Protein AF-A0A6F8TGP4-F1 (afdb_monomer_lite)

Foldseek 3Di:
DDDDLVVVVVVVVCCVPVDDDDDDDDDLDPSCLCVVVVDVSDWDKDWDWDADPVDNVDIDIDIDTDHPDPVSCVVSVHACLVVQAAQEEEEEADDVLVVVVVVVLVVVLVVCVVVPVVVNVVSVPQDESRNYYYDHCNHPNCQLDQLAPDQACCPDSVNHHPCVRHVHAAYEEFLCCVVVVVVVVRCPVSDDPRRYDYDQAGGSQLPDWLVVLLVVCVVCLVVDDPVLPPQFASVQSVVPPDRNQSRHRPDHPLQSSQVRGGDPPDPDPDSPPPPPVPPPD

Secondary structure (DSSP, 8-state):
----HHHHHHHHHHHHHH-----------GGGTTHHHH-TT--EEEEEEEEETTEEEEEEEEEEEESS-HHHHHHTT--GGGGT--SEEEEESSHHHHHHHHHHHHHHHHHHHHH-HHHHHHHTT--BTTTEEEEE--GGGGGGEE-SSSPPPTTSTT-EEHHHH-SEEEEEE-GGGGG-HHHHHHHHHHS-TTSEEE-SSSSGGGGS-HHHHHHHHHHHGGGS-HHHHTTB-GGGGGG---TTTT--SS--HHHHHHHHHB-TT----------------

pLDDT: mean 83.94, std 11.07, range [31.53, 95.75]

Sequence (281 aa):
MHMHAGMVRQLMNFYLNETNHYYFFTTHSNHLLDMADESDQVIIQKFVKQPKSENPKEFEFKIYRCDRDRDLLASLGVKPSSVYLANCTIWVEGITDRLYITKYMEKYLSELENSDLEQYKKYRRFMPNYHYTFVEYAGSNLTHWSFSDDYADHLEDKGLSAKAVASEMLLIADGDIQGKADRVRILKSELNKENYYILECKETENTLPKSSIVRVAKVRFPRMKPETKKSYDISLIDSITDENYFDHANYGIGKLIDSKIKKPSSTTKKLHLQMVMVWGL

Structure (mmCIF, N/CA/C/O backbone):
data_AF-A0A6F8TGP4-F1
#
_entry.id   AF-A0A6F8TGP4-F1
#
loop_
_atom_site.group_PDB
_atom_site.id
_atom_site.type_symbol
_atom_site.label_atom_id
_atom_site.label_alt_id
_atom_site.label_comp_id
_atom_site.label_asym_id
_atom_site.label_entity_id
_atom_site.label_seq_id
_atom_site.pdbx_PDB_ins_code
_atom_site.Cartn_x
_atom_site.Cartn_y
_atom_site.Cartn_z
_atom_site.occupancy
_atom_site.B_iso_or_equiv
_atom_site.auth_seq_id
_atom_site.auth_comp_id
_atom_site.auth_asym_id
_atom_site.auth_atom_id
_atom_site.pdbx_PDB_model_num
ATOM 1 N N . MET A 1 1 ? -24.631 10.625 29.845 1.00 51.56 1 MET A N 1
ATOM 2 C CA . MET A 1 1 ? -23.728 11.449 30.682 1.00 51.56 1 MET A CA 1
ATOM 3 C C . MET A 1 1 ? -22.816 12.244 29.761 1.00 51.56 1 MET A C 1
ATOM 5 O O . MET A 1 1 ? -22.164 11.632 28.929 1.00 51.56 1 MET A O 1
ATOM 9 N N . HIS A 1 2 ? -22.796 13.573 29.879 1.00 63.31 2 HIS A N 1
ATOM 10 C CA . HIS A 1 2 ? -21.968 14.471 29.059 1.00 63.31 2 HIS A CA 1
ATOM 11 C C . HIS A 1 2 ? -20.813 15.026 29.899 1.00 63.31 2 HIS A C 1
ATOM 13 O O . HIS A 1 2 ? -20.802 16.198 30.258 1.00 63.31 2 HIS A O 1
ATOM 19 N N . MET A 1 3 ? -19.878 14.159 30.284 1.00 77.06 3 MET A N 1
ATOM 20 C CA . MET A 1 3 ? -18.657 14.568 30.981 1.00 77.06 3 MET A CA 1
ATOM 21 C C . MET A 1 3 ? -17.498 14.604 29.992 1.00 77.06 3 MET A C 1
ATOM 23 O O . MET A 1 3 ? -17.405 13.753 29.109 1.00 77.06 3 MET A O 1
ATOM 27 N N . HIS A 1 4 ? -16.612 15.585 30.151 1.00 82.06 4 HIS A N 1
ATOM 28 C CA . HIS A 1 4 ? -15.371 15.642 29.388 1.00 82.06 4 HIS A CA 1
ATOM 29 C C . HIS A 1 4 ? -14.529 14.384 29.649 1.00 82.06 4 HIS A C 1
ATOM 31 O O . HIS A 1 4 ? -14.471 13.916 30.787 1.00 82.06 4 HIS A O 1
ATOM 37 N N . ALA A 1 5 ? -13.843 13.871 28.624 1.00 79.38 5 ALA A N 1
ATOM 38 C CA . ALA A 1 5 ? -13.061 12.632 28.683 1.00 79.38 5 ALA A CA 1
ATOM 39 C C . ALA A 1 5 ? -12.140 12.554 29.913 1.00 79.38 5 ALA A C 1
ATOM 41 O O . ALA A 1 5 ? -12.152 11.567 30.648 1.00 79.38 5 ALA A O 1
ATOM 42 N N . GLY A 1 6 ? -11.415 13.643 30.191 1.00 81.00 6 GLY A N 1
ATOM 43 C CA . GLY A 1 6 ? -10.519 13.728 31.347 1.00 81.00 6 GLY A CA 1
ATOM 44 C C . GLY A 1 6 ? -11.236 13.623 32.699 1.00 81.00 6 GLY A C 1
ATOM 45 O O . GLY A 1 6 ? -10.711 13.002 33.617 1.00 81.00 6 GLY A O 1
ATOM 46 N N . MET A 1 7 ? -12.457 14.156 32.818 1.00 85.56 7 MET A N 1
ATOM 47 C CA . MET A 1 7 ? -13.237 14.066 34.059 1.00 85.56 7 MET A CA 1
ATOM 48 C C . MET A 1 7 ? -13.775 12.656 34.286 1.00 85.56 7 MET A C 1
ATOM 50 O O . MET A 1 7 ? -13.739 12.169 35.411 1.00 85.56 7 MET A O 1
ATOM 54 N N . VAL A 1 8 ? -14.244 11.985 33.224 1.00 86.69 8 VAL A N 1
ATOM 55 C CA . VAL A 1 8 ? -14.682 10.583 33.323 1.00 86.69 8 VAL A CA 1
ATOM 56 C C . VAL A 1 8 ? -13.521 9.721 33.816 1.00 86.69 8 VAL A C 1
ATOM 58 O O . VAL A 1 8 ? -13.695 8.921 34.727 1.00 86.69 8 VAL A O 1
ATOM 61 N N . ARG A 1 9 ? -12.322 9.934 33.268 1.00 84.38 9 ARG A N 1
ATOM 62 C CA . ARG A 1 9 ? -11.119 9.202 33.665 1.00 84.38 9 ARG A CA 1
ATOM 63 C C . ARG A 1 9 ? -10.723 9.463 35.119 1.00 84.38 9 ARG A C 1
ATOM 65 O O 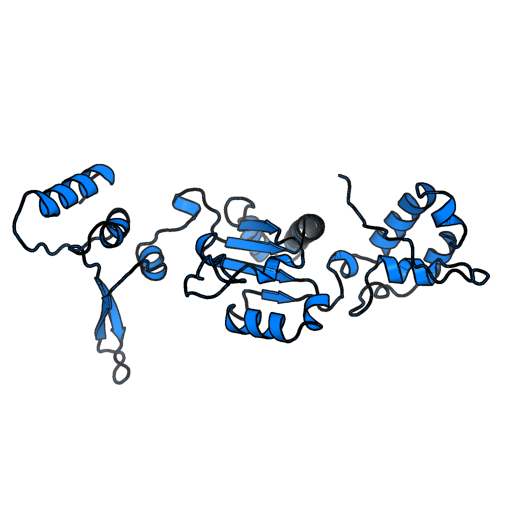. ARG A 1 9 ? -10.459 8.520 35.856 1.00 84.38 9 ARG A O 1
ATOM 72 N N . GLN A 1 10 ? -10.752 10.720 35.563 1.00 87.56 10 GLN A N 1
ATOM 73 C CA . GLN A 1 10 ? -10.477 11.060 36.961 1.00 87.56 10 GLN A CA 1
ATOM 74 C C . GLN A 1 10 ? -11.490 10.422 37.922 1.00 87.56 10 GLN A C 1
ATOM 76 O O . GLN A 1 10 ? -11.101 9.912 38.969 1.00 87.56 10 GLN A O 1
ATOM 81 N N . LEU A 1 11 ? -12.773 10.406 37.551 1.00 89.38 11 LEU A N 1
ATOM 82 C CA . LEU A 1 11 ? -13.825 9.762 38.335 1.00 89.38 11 LEU A CA 1
ATOM 83 C C . LEU A 1 11 ? -13.609 8.247 38.445 1.00 89.38 11 LEU A C 1
ATOM 85 O O . LEU A 1 11 ? -13.750 7.684 39.526 1.00 89.38 11 LEU A O 1
ATOM 89 N N . MET A 1 12 ? -13.240 7.587 37.347 1.00 88.00 12 MET A N 1
ATOM 90 C CA . MET A 1 12 ? -12.963 6.149 37.368 1.00 88.00 12 MET A CA 1
ATOM 91 C C . MET A 1 12 ? -11.720 5.822 38.203 1.00 88.00 12 MET A C 1
ATOM 93 O O . MET A 1 12 ? -11.749 4.874 38.981 1.00 88.00 12 MET A O 1
ATOM 97 N N . ASN A 1 13 ? -10.671 6.646 38.130 1.00 87.62 13 ASN A N 1
ATOM 98 C CA . ASN A 1 13 ? -9.499 6.506 38.999 1.00 87.62 13 ASN A CA 1
ATOM 99 C C . ASN A 1 13 ? -9.847 6.696 40.479 1.00 87.62 13 ASN A C 1
ATOM 101 O O . ASN A 1 13 ? -9.317 5.981 41.324 1.00 87.62 13 ASN A O 1
ATOM 105 N N . PHE A 1 14 ? -10.754 7.623 40.799 1.00 90.62 14 PHE A N 1
ATOM 106 C CA . PHE A 1 14 ? -11.265 7.776 42.159 1.00 90.62 14 PHE A CA 1
ATOM 107 C C . PHE A 1 14 ? -11.981 6.503 42.630 1.00 90.62 14 PHE A C 1
ATOM 109 O O . PHE A 1 14 ? -11.689 6.012 43.717 1.00 90.62 14 PHE A O 1
ATOM 116 N N . TYR A 1 15 ? -12.861 5.920 41.808 1.00 90.25 15 TYR A N 1
ATOM 117 C CA . TYR A 1 15 ? -13.528 4.663 42.161 1.00 90.25 15 TYR A CA 1
ATOM 118 C C . TYR A 1 15 ? -12.545 3.506 42.368 1.00 90.25 15 TYR A C 1
ATOM 120 O O . TYR A 1 15 ? -12.725 2.729 43.300 1.00 90.25 15 TYR A O 1
ATOM 128 N N . LEU A 1 16 ? -11.498 3.412 41.547 1.00 87.94 16 LEU A N 1
ATOM 129 C CA . LEU A 1 16 ? -10.496 2.350 41.657 1.00 87.94 16 LEU A CA 1
ATOM 130 C C . LEU A 1 16 ? -9.590 2.487 42.886 1.00 87.94 16 LEU A C 1
ATOM 132 O O . LEU A 1 16 ? -9.245 1.479 43.494 1.00 87.94 16 LEU A O 1
ATOM 136 N N . ASN A 1 17 ? -9.187 3.711 43.235 1.00 88.75 17 ASN A N 1
ATOM 137 C CA . ASN A 1 17 ? -8.120 3.927 44.217 1.00 88.75 17 ASN A CA 1
ATOM 138 C C . ASN A 1 17 ? -8.627 4.331 45.606 1.00 88.75 17 ASN A C 1
ATOM 140 O O . ASN A 1 17 ? -7.974 4.035 46.601 1.00 88.75 17 ASN A O 1
ATOM 144 N N . GLU A 1 18 ? -9.780 4.998 45.687 1.00 91.81 18 GLU A N 1
ATOM 145 C CA . GLU A 1 18 ? -10.255 5.627 46.929 1.00 91.81 18 GLU A CA 1
ATOM 146 C C . GLU A 1 18 ? -11.435 4.884 47.568 1.00 91.81 18 GLU A C 1
ATOM 148 O O . GLU A 1 18 ? -11.902 5.253 48.648 1.00 91.81 18 GLU A O 1
ATOM 153 N N . THR A 1 19 ? -11.955 3.839 46.917 1.00 90.94 19 THR A N 1
ATOM 154 C CA . THR A 1 19 ? -13.122 3.094 47.402 1.00 90.94 19 THR A CA 1
ATOM 155 C C . THR A 1 19 ? -12.917 1.588 47.289 1.00 90.94 19 THR A C 1
ATOM 157 O O . THR A 1 19 ? -12.238 1.114 46.387 1.00 90.94 19 THR A O 1
ATOM 160 N N . ASN A 1 20 ? -13.523 0.820 48.197 1.00 90.75 20 ASN A N 1
ATOM 161 C CA . ASN A 1 20 ? -13.428 -0.643 48.215 1.00 90.75 20 ASN A CA 1
ATOM 162 C C . ASN A 1 20 ? -14.770 -1.282 47.818 1.00 90.75 20 ASN A C 1
ATOM 164 O O . ASN A 1 20 ? -15.414 -1.976 48.611 1.00 90.75 20 ASN A O 1
ATOM 168 N N . HIS A 1 21 ? -15.245 -0.966 46.612 1.00 91.88 21 HIS A N 1
ATOM 169 C CA . HIS A 1 21 ? -16.524 -1.436 46.076 1.00 91.88 21 HIS A CA 1
ATOM 170 C C . HIS A 1 21 ? -16.380 -1.926 44.633 1.00 91.88 21 HIS A C 1
ATOM 172 O O . HIS A 1 21 ? -15.527 -1.458 43.886 1.00 91.88 21 HIS A O 1
ATOM 178 N N . TYR A 1 22 ? -17.265 -2.838 44.224 1.00 88.75 22 TYR A N 1
ATOM 179 C CA . TYR A 1 22 ? -17.392 -3.243 42.826 1.00 88.75 22 TYR A CA 1
ATOM 180 C C . TYR A 1 22 ? -18.388 -2.340 42.106 1.00 88.75 22 TYR A C 1
ATOM 182 O O . TYR A 1 22 ? -19.542 -2.215 42.524 1.00 88.75 22 TYR A O 1
ATOM 190 N N . TYR A 1 23 ? -17.949 -1.751 40.997 1.00 89.69 23 TYR A N 1
ATOM 191 C CA . TYR A 1 23 ? -18.774 -0.884 40.168 1.00 89.69 23 TYR A CA 1
ATOM 192 C C . TYR A 1 23 ? -19.064 -1.531 38.816 1.00 89.69 23 TYR A C 1
ATOM 194 O O . TYR A 1 23 ? -18.177 -2.090 38.177 1.00 89.69 23 TYR A O 1
ATOM 202 N N . PHE A 1 24 ? -20.309 -1.402 38.361 1.00 89.62 24 PHE A N 1
ATOM 203 C CA . PHE A 1 24 ? -20.742 -1.835 37.036 1.00 89.62 24 PHE A CA 1
ATOM 204 C C . PHE A 1 24 ? -21.268 -0.626 36.267 1.00 89.62 24 PHE A C 1
ATOM 206 O O . PHE A 1 24 ? -22.212 0.034 36.703 1.00 89.62 24 PHE A O 1
ATOM 213 N N . PHE A 1 25 ? -20.664 -0.345 35.113 1.00 86.25 25 PHE A N 1
ATOM 214 C CA . PHE A 1 25 ? -21.037 0.778 34.257 1.00 86.25 25 PHE A CA 1
ATOM 215 C C . PHE A 1 25 ? -21.383 0.293 32.852 1.00 86.25 25 PHE A C 1
ATOM 217 O O . PHE A 1 25 ? -20.717 -0.575 32.297 1.00 86.25 25 PHE A O 1
ATOM 224 N N . THR A 1 26 ? -22.385 0.918 32.239 1.00 86.75 26 THR A N 1
ATOM 225 C CA . THR A 1 26 ? -22.632 0.823 30.795 1.00 86.75 26 THR A CA 1
ATOM 226 C C . THR A 1 26 ? -22.180 2.122 30.139 1.00 86.75 26 THR A C 1
ATOM 228 O O . THR A 1 26 ? -22.599 3.201 30.567 1.00 86.75 26 THR A O 1
ATOM 231 N N . THR A 1 27 ? -21.345 2.046 29.105 1.00 81.19 27 THR A N 1
ATOM 232 C CA . THR A 1 27 ? -20.771 3.231 28.455 1.00 81.19 27 THR A CA 1
ATOM 233 C C . THR A 1 27 ? -20.712 3.077 26.937 1.00 81.19 27 THR A C 1
ATOM 235 O O . THR A 1 27 ? -20.483 1.986 26.427 1.00 81.19 27 THR A O 1
ATOM 238 N N . HIS A 1 28 ? -20.893 4.193 26.227 1.00 78.81 28 HIS A N 1
ATOM 239 C CA . HIS A 1 28 ? -20.567 4.334 24.802 1.00 78.81 28 HIS A CA 1
ATOM 240 C C . HIS A 1 28 ? -19.269 5.134 24.583 1.00 78.81 28 HIS A C 1
ATOM 242 O O . HIS A 1 28 ? -18.924 5.469 23.456 1.00 78.81 28 HIS A O 1
ATOM 248 N N . SER A 1 29 ? -18.571 5.497 25.662 1.00 79.38 29 SER A N 1
ATOM 249 C CA . SER A 1 29 ? -17.327 6.262 25.601 1.00 79.38 29 SER A CA 1
ATOM 250 C C . SER A 1 29 ? -16.139 5.327 25.408 1.00 79.38 29 SER A C 1
ATOM 252 O O . SER A 1 29 ? -15.913 4.439 26.229 1.00 79.38 29 SER A O 1
ATOM 254 N N . ASN A 1 30 ? -15.347 5.575 24.368 1.00 80.12 30 ASN A N 1
ATOM 255 C CA . ASN A 1 30 ? -14.086 4.877 24.123 1.00 80.12 30 ASN A CA 1
ATOM 256 C C . ASN A 1 30 ? -12.953 5.316 25.065 1.00 80.12 30 ASN A C 1
ATOM 258 O O . ASN A 1 30 ? -11.959 4.614 25.183 1.00 80.12 30 ASN A O 1
ATOM 262 N N . HIS A 1 31 ? -13.105 6.438 25.775 1.00 79.44 31 HIS A N 1
ATOM 263 C CA . HIS A 1 31 ? -12.085 6.976 26.686 1.00 79.44 31 HIS A CA 1
ATOM 264 C C . HIS A 1 31 ? -11.784 6.089 27.902 1.00 79.44 31 HIS A C 1
ATOM 266 O O . HIS A 1 31 ? -10.853 6.375 28.650 1.00 79.44 31 HIS A O 1
ATOM 272 N N . LEU A 1 32 ? -12.603 5.061 28.130 1.00 79.56 32 LEU A N 1
ATOM 273 C CA . LEU A 1 32 ? -12.435 4.108 29.223 1.00 79.56 32 LEU A CA 1
ATOM 274 C C . LEU A 1 32 ? -11.778 2.801 28.778 1.00 79.56 32 LEU A C 1
ATOM 276 O O . LEU A 1 32 ? -11.496 1.972 29.634 1.00 79.56 32 LEU A O 1
ATOM 280 N N . LEU A 1 33 ? -11.532 2.611 27.476 1.00 80.38 33 LEU A N 1
ATOM 281 C CA . LEU A 1 33 ? -10.939 1.372 26.967 1.00 80.38 33 LEU A CA 1
ATOM 282 C C . LEU A 1 33 ? -9.519 1.169 27.489 1.00 80.38 33 LEU A C 1
ATOM 284 O O . LEU A 1 33 ? -9.209 0.101 28.007 1.00 80.38 33 LEU A O 1
ATOM 288 N N . ASP A 1 34 ? -8.717 2.232 27.472 1.00 74.19 34 ASP A N 1
ATOM 289 C CA . ASP A 1 34 ? -7.326 2.201 27.934 1.00 74.19 34 ASP A CA 1
ATOM 290 C C . ASP A 1 34 ? -7.213 1.871 29.435 1.00 74.19 34 ASP A C 1
ATOM 292 O O . ASP A 1 34 ? -6.174 1.420 29.906 1.00 74.19 34 ASP A O 1
ATOM 296 N N . MET A 1 35 ? -8.294 2.032 30.210 1.00 78.06 35 MET A N 1
ATOM 297 C CA . MET A 1 35 ? -8.278 1.708 31.639 1.00 78.06 35 MET A CA 1
ATOM 298 C C . MET A 1 35 ? -8.163 0.206 31.915 1.00 78.06 35 MET 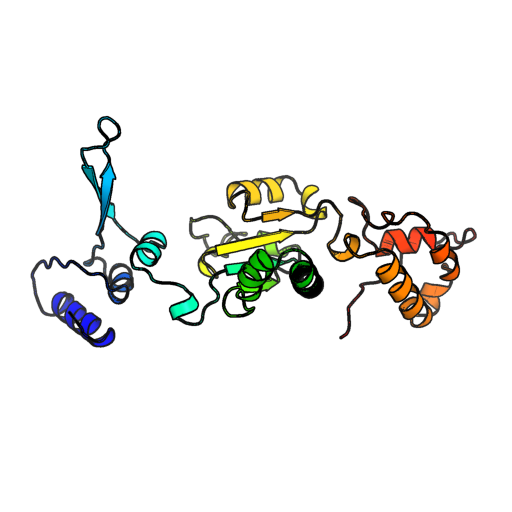A C 1
ATOM 300 O O . MET A 1 35 ? -7.659 -0.163 32.973 1.00 78.06 35 MET A O 1
ATOM 304 N N . ALA A 1 36 ? -8.605 -0.649 30.986 1.00 78.50 36 ALA A N 1
ATOM 305 C CA . ALA A 1 36 ? -8.409 -2.096 31.094 1.00 78.50 36 ALA A CA 1
ATOM 306 C C . ALA A 1 36 ? -6.943 -2.507 30.896 1.00 78.50 36 ALA A C 1
ATOM 308 O O . ALA A 1 36 ? -6.534 -3.542 31.410 1.00 78.50 36 ALA A O 1
ATOM 309 N N . ASP A 1 37 ? -6.156 -1.699 30.179 1.00 72.62 37 ASP A N 1
ATOM 310 C CA . ASP A 1 37 ? -4.712 -1.904 30.029 1.00 72.62 37 ASP A CA 1
ATOM 311 C C . ASP A 1 37 ? -3.916 -1.334 31.210 1.00 72.62 37 ASP A C 1
ATOM 313 O O . ASP A 1 37 ? -2.836 -1.820 31.535 1.00 72.62 37 ASP A O 1
ATOM 317 N N . GLU A 1 38 ? -4.433 -0.285 31.851 1.00 80.62 38 GLU A N 1
ATOM 318 C CA . GLU A 1 38 ? -3.757 0.406 32.954 1.00 80.62 38 GLU A CA 1
ATOM 319 C C . GLU A 1 38 ? -3.960 -0.266 34.318 1.00 80.62 38 GLU A C 1
ATOM 321 O O . GLU A 1 38 ? -3.193 -0.005 35.247 1.00 80.62 38 GLU A O 1
ATOM 326 N N . SER A 1 39 ? -4.993 -1.100 34.474 1.00 80.19 39 SER A N 1
ATOM 327 C CA . SER A 1 39 ? -5.315 -1.738 35.750 1.00 80.19 39 SER A CA 1
ATOM 328 C C . SER A 1 39 ? -5.974 -3.105 35.586 1.00 80.19 39 SER A C 1
ATOM 330 O O . SER A 1 39 ? -7.059 -3.219 35.020 1.00 80.19 39 SER A O 1
ATOM 332 N N . ASP A 1 40 ? -5.400 -4.121 36.236 1.00 80.94 40 ASP A N 1
ATOM 333 C CA . ASP A 1 40 ? -5.960 -5.481 36.302 1.00 80.94 40 ASP A CA 1
ATOM 334 C C . ASP A 1 40 ? -7.326 -5.556 37.016 1.00 80.94 40 ASP A C 1
ATOM 336 O O . ASP A 1 40 ? -8.021 -6.573 36.951 1.00 80.94 40 ASP A O 1
ATOM 340 N N . GLN A 1 41 ? -7.724 -4.486 37.714 1.00 84.69 41 GLN A N 1
ATOM 341 C CA . GLN A 1 41 ? -9.010 -4.385 38.411 1.00 84.69 41 GLN A CA 1
ATOM 342 C C . GLN A 1 41 ? -10.161 -3.963 37.485 1.00 84.69 41 GLN A C 1
ATOM 344 O O . GLN A 1 41 ? -11.325 -4.004 37.890 1.00 84.69 41 GLN A O 1
ATOM 349 N N . VAL A 1 42 ? -9.861 -3.562 36.246 1.00 86.31 42 VAL A N 1
ATOM 350 C CA . VAL A 1 42 ? -10.852 -3.119 35.262 1.00 86.31 42 VAL A CA 1
ATOM 351 C C . VAL A 1 42 ? -11.093 -4.225 34.241 1.00 86.31 42 VAL A C 1
ATOM 353 O O . VAL A 1 42 ? -10.171 -4.766 33.638 1.00 86.31 42 VAL A O 1
ATOM 356 N N . ILE A 1 43 ? -12.365 -4.553 34.013 1.00 86.62 43 ILE A N 1
ATOM 357 C CA . ILE A 1 43 ? -12.774 -5.527 32.998 1.00 86.62 43 ILE A CA 1
ATOM 358 C C . ILE A 1 43 ? -13.788 -4.868 32.073 1.00 86.62 43 ILE A C 1
ATOM 360 O O . ILE A 1 43 ? -14.797 -4.328 32.527 1.00 86.62 43 ILE A O 1
ATOM 364 N N . ILE A 1 44 ? -13.545 -4.966 30.767 1.00 85.94 44 ILE A N 1
ATOM 365 C CA . ILE A 1 44 ? -14.455 -4.464 29.740 1.00 85.94 44 ILE A CA 1
ATOM 366 C C . ILE A 1 44 ? -15.134 -5.647 29.059 1.00 85.94 44 ILE A C 1
ATOM 368 O O . ILE A 1 44 ? -14.495 -6.614 28.641 1.00 85.94 44 ILE A O 1
ATOM 372 N N . GLN A 1 45 ? -16.461 -5.577 28.982 1.00 86.69 45 GLN A N 1
ATOM 373 C CA . GLN A 1 45 ? -17.295 -6.611 28.384 1.00 86.69 45 GLN A CA 1
ATOM 374 C C . GLN A 1 45 ? -18.196 -6.013 27.310 1.00 86.69 45 GLN A C 1
ATOM 376 O O . GLN A 1 45 ? -18.901 -5.029 27.541 1.00 86.69 45 GLN A O 1
ATOM 381 N N . LYS A 1 46 ? -18.203 -6.649 26.140 1.00 85.69 46 LYS A N 1
ATOM 382 C CA . LYS A 1 46 ? -19.080 -6.317 25.020 1.00 85.69 46 LYS A CA 1
ATOM 383 C C . LYS A 1 46 ? -20.253 -7.279 24.986 1.00 85.69 46 LYS A C 1
ATOM 385 O O . LYS A 1 46 ? -20.079 -8.497 24.965 1.00 85.69 46 LYS A O 1
ATOM 390 N N . PHE A 1 47 ? -21.450 -6.709 24.934 1.00 87.00 47 PHE A N 1
ATOM 391 C CA . PHE A 1 47 ? -22.706 -7.440 24.825 1.00 87.00 47 PHE A CA 1
ATOM 392 C C . PHE A 1 47 ? -23.210 -7.342 23.388 1.00 87.00 47 PHE A C 1
ATOM 394 O O . PHE A 1 47 ? -23.572 -6.261 22.925 1.00 87.00 47 PHE A O 1
ATOM 401 N N . VAL A 1 48 ? -23.244 -8.469 22.678 1.00 84.50 48 VAL A N 1
ATOM 402 C CA . VAL A 1 48 ? -23.721 -8.530 21.291 1.00 84.50 48 VAL A CA 1
ATOM 403 C C . VAL A 1 48 ? -25.035 -9.290 21.244 1.00 84.50 48 VAL A C 1
ATOM 405 O O . VAL A 1 48 ? -25.110 -10.453 21.641 1.00 84.50 48 VAL A O 1
ATOM 408 N N . LYS A 1 49 ? -26.074 -8.627 20.732 1.00 87.38 49 LYS A N 1
ATOM 409 C CA . LYS A 1 49 ? -27.359 -9.253 20.421 1.00 87.38 49 LYS A CA 1
ATOM 410 C C . LYS A 1 49 ? -27.273 -9.892 19.039 1.00 87.38 49 LYS A C 1
ATOM 412 O O . LYS A 1 49 ? -27.054 -9.192 18.055 1.00 87.38 49 LYS A O 1
ATOM 417 N N . GLN A 1 50 ? -27.495 -11.194 18.961 1.00 84.69 50 GLN A N 1
ATOM 418 C CA . GLN A 1 50 ? -27.486 -11.950 17.707 1.00 84.69 50 GLN A CA 1
ATOM 419 C C . GLN A 1 50 ? -28.727 -12.858 17.638 1.00 84.69 50 GLN A C 1
ATOM 421 O O . GLN A 1 50 ? -29.240 -13.275 18.681 1.00 84.69 50 GLN A O 1
ATOM 426 N N . PRO A 1 51 ? -29.262 -13.133 16.440 1.00 84.25 51 PRO A N 1
ATOM 427 C CA . PRO A 1 51 ? -30.376 -14.061 16.279 1.00 84.25 51 PRO A CA 1
ATOM 428 C C . PRO A 1 51 ? -29.933 -15.496 16.593 1.00 84.25 51 PRO A C 1
ATOM 430 O O . PRO A 1 51 ? -28.802 -15.878 16.291 1.00 84.25 51 PRO A O 1
ATOM 433 N N . LYS A 1 52 ? -30.824 -16.300 17.180 1.00 83.81 52 LYS A N 1
ATOM 434 C CA . LYS A 1 52 ? -30.566 -17.731 17.379 1.00 83.81 52 LYS A CA 1
ATOM 435 C C . LYS A 1 52 ? -30.557 -18.452 16.034 1.00 83.81 52 LYS A C 1
ATOM 437 O O . LYS A 1 52 ? -31.447 -18.235 15.211 1.00 83.81 52 LYS A O 1
ATOM 442 N N . SER A 1 53 ? -29.607 -19.369 15.854 1.00 76.94 53 SER A N 1
ATOM 443 C CA . SER A 1 53 ? -29.462 -20.169 14.628 1.00 76.94 53 SER A CA 1
ATOM 444 C C . SER A 1 53 ? -30.727 -20.957 14.264 1.00 76.94 53 SER A C 1
ATOM 446 O O . SER A 1 53 ? -30.999 -21.167 13.087 1.00 76.94 53 SER A O 1
ATOM 448 N N . GLU A 1 54 ? -31.512 -21.371 15.263 1.00 79.00 54 GLU A N 1
ATOM 449 C CA . GLU A 1 54 ? -32.716 -22.194 15.080 1.00 79.00 54 GLU A CA 1
ATOM 450 C C . GLU A 1 54 ? -33.990 -21.376 14.820 1.00 79.00 54 GLU A C 1
ATOM 452 O O . GLU A 1 54 ? -34.927 -21.870 14.195 1.00 79.00 54 GLU A O 1
ATOM 457 N N . ASN A 1 55 ? -34.048 -20.122 15.282 1.00 80.12 55 ASN A N 1
ATOM 458 C CA . ASN A 1 55 ? -35.228 -19.275 15.133 1.00 80.12 55 ASN A CA 1
ATOM 459 C C . ASN A 1 55 ? -34.830 -17.792 15.016 1.00 80.12 55 ASN A C 1
ATOM 461 O O . ASN A 1 55 ? -34.552 -17.154 16.033 1.00 80.12 55 ASN A O 1
ATOM 465 N N . PRO A 1 56 ? -34.877 -17.194 13.809 1.00 74.25 56 PRO A N 1
ATOM 466 C CA . PRO A 1 56 ? -34.480 -15.801 13.575 1.00 74.25 56 PRO A CA 1
ATOM 467 C C . PRO A 1 56 ? -35.303 -14.753 14.342 1.00 74.25 56 PRO A C 1
ATOM 469 O O . PRO A 1 56 ? -34.926 -13.582 14.375 1.00 74.25 56 PRO A O 1
ATOM 472 N N . LYS A 1 57 ? -36.448 -15.141 14.925 1.00 79.81 57 LYS A N 1
ATOM 473 C CA . LYS A 1 57 ? -37.288 -14.268 15.764 1.00 79.81 57 LYS A CA 1
ATOM 474 C C . LYS A 1 57 ? -36.851 -14.233 17.230 1.00 79.81 57 LYS A C 1
ATOM 476 O O . LYS A 1 57 ? -37.299 -13.359 17.970 1.00 79.81 57 LYS A O 1
ATOM 481 N N . GLU A 1 58 ? -35.991 -15.155 17.647 1.00 84.06 58 GLU A N 1
ATOM 482 C CA . GLU A 1 58 ? -35.411 -15.192 18.984 1.00 84.06 58 GLU A CA 1
ATOM 483 C C . GLU A 1 58 ? -33.972 -14.688 18.956 1.00 84.06 58 GLU A C 1
ATOM 485 O O . GLU A 1 58 ? -33.217 -14.942 18.019 1.00 84.06 58 GLU A O 1
ATOM 490 N N . PHE A 1 59 ? -33.580 -13.980 20.011 1.00 84.50 59 PHE A N 1
ATOM 491 C CA . PHE A 1 59 ? -32.247 -13.407 20.135 1.00 84.50 59 PHE A CA 1
ATOM 492 C C . PHE A 1 59 ? -31.531 -13.991 21.345 1.00 84.50 59 PHE A C 1
ATOM 494 O O . PHE A 1 59 ? -32.147 -14.227 22.385 1.00 84.50 59 PHE A O 1
ATOM 501 N N . GLU A 1 60 ? -30.223 -14.166 21.218 1.00 88.06 60 GLU A N 1
ATOM 502 C CA . GLU A 1 60 ? -29.323 -14.456 22.327 1.00 88.06 60 GLU A CA 1
ATOM 503 C C . GLU A 1 60 ? -28.298 -13.328 22.483 1.00 88.06 60 GLU A C 1
ATOM 505 O O . GLU A 1 60 ? -27.951 -12.630 21.523 1.00 88.06 60 GLU A O 1
ATOM 510 N N . PHE A 1 61 ? -27.827 -13.137 23.712 1.00 87.56 61 PHE A N 1
ATOM 511 C CA . PHE A 1 61 ? -26.760 -12.194 24.021 1.00 87.56 61 PHE A CA 1
ATOM 512 C C . PHE A 1 61 ? -25.473 -12.976 24.245 1.00 87.56 61 PHE A C 1
ATOM 514 O O . PHE A 1 61 ? -25.403 -13.795 25.159 1.00 87.56 61 PHE A O 1
ATOM 521 N N . LYS A 1 62 ? -24.458 -12.713 23.421 1.00 84.19 62 LYS A N 1
ATOM 522 C CA . LYS A 1 62 ? -23.095 -13.179 23.690 1.00 84.19 62 LYS A CA 1
ATOM 523 C C . LYS A 1 62 ? -22.318 -12.086 24.401 1.00 84.19 62 LYS A C 1
ATOM 525 O O . LYS A 1 62 ? -22.402 -10.912 24.034 1.00 84.19 62 LYS A O 1
ATOM 530 N N . ILE A 1 63 ? -21.584 -12.504 25.424 1.00 84.62 63 ILE A N 1
ATOM 531 C CA . ILE A 1 63 ? -20.703 -11.650 26.208 1.00 84.62 63 ILE A CA 1
ATOM 532 C C . ILE A 1 63 ? -19.282 -11.988 25.791 1.00 84.62 63 ILE A C 1
ATOM 534 O O . ILE A 1 63 ? -18.855 -13.136 25.908 1.00 84.62 63 ILE A O 1
ATOM 538 N N . TYR A 1 64 ? -18.567 -10.983 25.311 1.00 81.19 64 TYR A N 1
ATOM 539 C CA . TYR A 1 64 ? -17.160 -11.089 24.967 1.00 81.19 64 TYR A CA 1
ATOM 540 C C . TYR A 1 64 ? -16.370 -10.256 25.961 1.00 81.19 64 TYR A C 1
ATOM 542 O O . TYR A 1 64 ? -16.734 -9.111 26.243 1.00 81.19 64 TYR A O 1
ATOM 550 N N . ARG A 1 65 ? -15.299 -10.829 26.511 1.00 77.44 65 ARG A N 1
ATOM 551 C CA . ARG A 1 65 ? -14.285 -10.021 27.182 1.00 77.44 65 ARG A CA 1
ATOM 552 C C . ARG A 1 65 ? -13.546 -9.267 26.087 1.00 77.44 65 ARG A C 1
ATOM 554 O O . ARG A 1 65 ? -13.049 -9.901 25.164 1.00 77.44 65 ARG A O 1
ATOM 561 N N . CYS A 1 66 ? -13.525 -7.948 26.184 1.00 70.25 66 CYS A N 1
ATOM 562 C CA . CYS A 1 66 ? -12.755 -7.126 25.270 1.00 70.25 66 CYS A CA 1
ATOM 563 C C . CYS A 1 66 ? -11.432 -6.797 25.943 1.00 70.25 66 CYS A C 1
ATOM 565 O O . CYS A 1 66 ? -11.406 -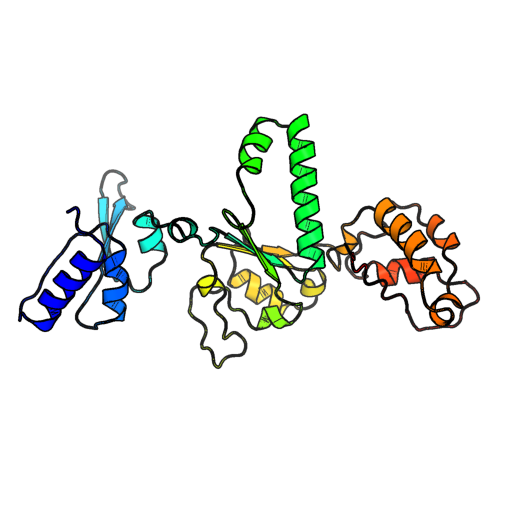6.173 27.005 1.00 70.25 66 CYS A O 1
ATOM 567 N N . ASP A 1 67 ? -10.353 -7.261 25.334 1.00 62.84 67 ASP A N 1
ATOM 568 C CA . ASP A 1 67 ? -9.039 -6.643 25.439 1.00 62.84 67 ASP A CA 1
ATOM 569 C C . ASP A 1 67 ? -8.971 -5.498 24.411 1.00 62.84 67 ASP A C 1
ATOM 571 O O . ASP A 1 67 ? -9.994 -4.857 24.164 1.00 62.84 67 ASP A O 1
ATOM 575 N N . ARG A 1 68 ? -7.796 -5.179 23.859 1.00 59.81 68 ARG A N 1
ATOM 576 C CA . ARG A 1 68 ? -7.553 -4.109 22.868 1.00 59.81 68 ARG A CA 1
ATOM 577 C C . ARG A 1 68 ? -8.293 -4.365 21.546 1.00 59.81 68 ARG A C 1
ATOM 579 O O . ARG A 1 68 ? -7.696 -4.590 20.496 1.00 59.81 68 ARG A O 1
ATOM 586 N N . ASP A 1 69 ? -9.614 -4.319 21.612 1.00 67.12 69 ASP A N 1
ATOM 587 C CA . ASP A 1 69 ? -10.544 -4.791 20.605 1.00 67.12 69 ASP A CA 1
ATOM 588 C C . ASP A 1 69 ? -10.878 -3.644 19.639 1.00 67.12 69 ASP A C 1
ATOM 590 O O . ASP A 1 69 ? -11.575 -2.672 19.958 1.00 67.12 69 ASP A O 1
ATOM 594 N N . ARG A 1 70 ? -10.363 -3.759 18.415 1.00 70.75 70 ARG A N 1
ATOM 595 C CA . ARG A 1 70 ? -10.658 -2.820 17.324 1.00 70.75 70 ARG A CA 1
ATOM 596 C C . ARG A 1 70 ? -12.121 -2.861 16.921 1.00 70.75 70 ARG A C 1
ATOM 598 O O . ARG A 1 70 ? -12.692 -1.815 16.611 1.00 70.75 70 ARG A O 1
ATOM 605 N N . ASP A 1 71 ? -12.742 -4.034 16.966 1.00 74.31 71 ASP A N 1
ATOM 606 C CA . ASP A 1 71 ? -14.157 -4.191 16.649 1.00 74.31 71 ASP A CA 1
ATOM 607 C C . ASP A 1 71 ? -15.022 -3.519 17.712 1.00 74.31 71 ASP A C 1
ATOM 609 O O . ASP A 1 71 ? -16.118 -3.036 17.413 1.00 74.31 71 ASP A O 1
ATOM 613 N N . LEU A 1 72 ? -14.552 -3.461 18.962 1.00 79.19 72 LEU A N 1
ATOM 614 C CA . LEU A 1 72 ? -15.189 -2.659 20.000 1.00 79.19 72 LEU A CA 1
ATOM 615 C C . LEU A 1 72 ? -15.132 -1.169 19.645 1.00 79.19 72 LEU A C 1
ATOM 617 O O . LEU A 1 72 ? -16.187 -0.533 19.607 1.00 79.19 72 LEU A O 1
ATOM 621 N N . LEU A 1 73 ? -13.957 -0.627 19.308 1.00 77.81 73 LEU A N 1
ATOM 622 C CA . LEU A 1 73 ? -13.812 0.769 18.865 1.00 77.81 73 LEU A CA 1
ATOM 623 C C . LEU A 1 73 ? -14.708 1.094 17.658 1.00 77.81 73 LEU A C 1
ATOM 625 O O . LEU A 1 73 ? -15.422 2.101 17.673 1.00 77.81 73 LEU A O 1
ATOM 629 N N . ALA A 1 74 ? -14.737 0.214 16.656 1.00 77.94 74 ALA A N 1
ATOM 630 C CA . ALA A 1 74 ? -15.596 0.356 15.485 1.00 77.94 74 ALA A CA 1
ATOM 631 C C . ALA A 1 74 ? -17.089 0.325 15.860 1.00 77.94 74 ALA A C 1
ATOM 633 O O . ALA A 1 74 ? -17.863 1.154 15.377 1.00 77.94 74 ALA A O 1
ATOM 634 N N . SER A 1 75 ? -17.499 -0.568 16.772 1.00 77.94 75 SER A N 1
ATOM 635 C CA . SER A 1 75 ? -18.884 -0.645 17.266 1.00 77.94 75 SER A CA 1
ATOM 636 C C . SER A 1 75 ? -19.310 0.578 18.087 1.00 77.94 75 SER A C 1
ATOM 638 O O . SER A 1 75 ? -20.486 0.941 18.088 1.00 77.94 75 SER A O 1
ATOM 640 N N . LEU A 1 76 ? -18.353 1.255 18.730 1.00 80.00 76 LEU A N 1
ATOM 641 C CA . LEU A 1 76 ? -18.549 2.541 19.403 1.00 80.00 76 LEU A CA 1
ATOM 642 C C . LEU A 1 76 ? -18.569 3.728 18.421 1.00 80.00 76 LEU A C 1
ATOM 644 O O . LEU A 1 76 ? -18.790 4.865 18.835 1.00 80.00 76 LEU A O 1
ATOM 648 N N . GLY A 1 77 ? -18.356 3.484 17.123 1.00 74.31 77 GLY A N 1
ATOM 649 C CA . GLY A 1 77 ? -18.341 4.512 16.081 1.00 74.31 77 GLY A CA 1
ATOM 650 C C . GLY A 1 77 ? -17.045 5.321 16.020 1.00 74.31 77 GLY A C 1
ATOM 651 O O . GLY A 1 77 ? -17.003 6.355 15.348 1.00 74.31 77 GLY A O 1
ATOM 652 N N . VAL A 1 78 ? -15.988 4.871 16.700 1.00 79.00 78 VAL A N 1
ATOM 653 C CA . VAL A 1 78 ? -14.676 5.520 16.677 1.00 79.00 78 VAL A CA 1
ATOM 654 C C . VAL A 1 78 ? -13.995 5.208 15.352 1.00 79.00 78 VAL A C 1
ATOM 656 O O . VAL A 1 78 ? -13.829 4.045 14.988 1.00 79.00 78 VAL A O 1
ATOM 659 N N . LYS A 1 79 ? -13.583 6.251 14.628 1.00 75.94 79 LYS A N 1
ATOM 660 C CA . LYS A 1 79 ? -12.821 6.125 13.380 1.00 75.94 79 LYS A CA 1
ATOM 661 C C . LYS A 1 79 ? -11.424 6.722 13.555 1.00 75.94 79 LYS A C 1
ATOM 663 O O . LYS A 1 79 ? -11.318 7.751 14.224 1.00 75.94 79 LYS A O 1
ATOM 668 N N . PRO A 1 80 ? -10.378 6.172 12.911 1.00 74.62 80 PRO A N 1
ATOM 669 C CA . PRO A 1 80 ? -9.044 6.781 12.908 1.00 74.62 80 PRO A CA 1
ATOM 670 C C . PRO A 1 80 ? -9.064 8.260 12.492 1.00 74.62 80 PRO A C 1
ATOM 672 O O . PRO A 1 80 ? -8.415 9.098 13.120 1.00 74.62 80 PRO A O 1
ATOM 675 N N . SER A 1 81 ? -9.911 8.621 11.520 1.00 68.25 81 SER A N 1
ATOM 676 C CA . SER A 1 81 ? -10.066 10.013 11.076 1.00 68.25 81 SER A CA 1
ATOM 677 C C . SER A 1 81 ? -10.534 10.982 12.165 1.00 68.25 81 SER A C 1
ATOM 679 O O . SER A 1 81 ? -10.302 12.182 12.044 1.00 68.25 81 SER A O 1
ATOM 681 N N . SER A 1 82 ? -11.172 10.497 13.238 1.00 74.75 82 SER A N 1
ATOM 682 C CA . SER A 1 82 ? -11.590 11.328 14.377 1.00 74.75 82 SER A CA 1
ATOM 683 C C . SER A 1 82 ? -10.408 11.874 15.187 1.00 74.75 82 SER A C 1
ATOM 685 O O . SER A 1 82 ? -10.582 12.840 15.925 1.00 74.75 82 SER A O 1
ATOM 687 N N . VAL A 1 83 ? -9.218 11.284 15.034 1.00 76.19 83 VAL A N 1
ATOM 688 C CA . VAL A 1 83 ? -7.958 11.712 15.668 1.00 76.19 83 VAL A CA 1
ATOM 689 C C . VAL A 1 83 ? -6.895 12.104 14.632 1.00 76.19 83 VAL A C 1
ATOM 691 O O . VAL A 1 83 ? -5.702 12.019 14.901 1.00 76.19 83 VAL A O 1
ATOM 694 N N . TYR A 1 84 ? -7.324 12.546 13.442 1.00 74.75 84 TYR A N 1
ATOM 695 C CA . TYR A 1 84 ? -6.460 12.951 12.320 1.00 74.75 84 TYR A CA 1
ATOM 696 C C . TYR A 1 84 ? -5.561 11.844 11.736 1.00 74.75 84 TYR A C 1
ATOM 698 O O . TYR A 1 84 ? -4.606 12.143 11.021 1.00 74.75 84 TYR A O 1
ATOM 706 N N . LEU A 1 85 ? -5.879 10.569 11.976 1.00 82.94 85 LEU A N 1
ATOM 707 C CA . LEU A 1 85 ? -5.226 9.444 11.304 1.00 82.94 85 LEU A CA 1
ATOM 708 C C . LEU A 1 85 ? -5.995 9.051 10.038 1.00 82.94 85 LEU A C 1
ATOM 710 O O . LEU A 1 85 ? -7.224 9.120 9.998 1.00 82.94 85 LEU A O 1
ATOM 714 N N . ALA A 1 86 ? -5.281 8.617 8.998 1.00 83.19 86 ALA A N 1
ATOM 715 C CA . ALA A 1 86 ? -5.926 8.117 7.790 1.00 83.19 86 ALA A CA 1
ATOM 716 C C . ALA A 1 86 ? -6.730 6.842 8.092 1.00 83.19 86 ALA A C 1
ATOM 718 O O . ALA A 1 86 ? -6.296 5.994 8.870 1.00 83.19 86 ALA A O 1
ATOM 719 N N . ASN A 1 87 ? -7.895 6.689 7.457 1.00 82.81 87 ASN A N 1
ATOM 720 C CA . ASN A 1 87 ? -8.739 5.507 7.672 1.00 82.81 87 ASN A CA 1
ATOM 721 C C . ASN A 1 87 ? -8.141 4.227 7.068 1.00 82.81 87 ASN A C 1
ATOM 723 O O . ASN A 1 87 ? -8.434 3.138 7.549 1.00 82.81 87 ASN A O 1
ATOM 727 N N . CYS A 1 88 ? -7.334 4.358 6.014 1.00 89.81 88 CYS A N 1
ATOM 728 C CA . CYS A 1 88 ? -6.691 3.247 5.321 1.00 89.81 88 CYS A CA 1
ATOM 729 C C . CYS A 1 88 ? -5.243 3.596 4.944 1.00 89.81 88 CYS A C 1
ATOM 731 O O . CYS A 1 88 ? -4.908 4.762 4.714 1.00 89.81 88 CYS A O 1
ATOM 733 N N . THR A 1 89 ? -4.387 2.582 4.848 1.00 93.44 89 THR A N 1
ATOM 734 C CA . THR A 1 89 ? -3.030 2.708 4.302 1.00 93.44 89 THR A CA 1
ATOM 735 C C . THR A 1 89 ? -2.859 1.889 3.031 1.00 93.44 89 THR A C 1
ATOM 737 O O . THR A 1 89 ? -3.343 0.768 2.930 1.00 93.44 89 THR A O 1
ATOM 740 N N . ILE A 1 90 ? -2.145 2.438 2.054 1.00 95.31 90 ILE A N 1
ATOM 741 C CA . ILE A 1 90 ? -1.774 1.737 0.824 1.00 95.31 90 ILE A CA 1
ATOM 742 C C . ILE A 1 90 ? -0.271 1.486 0.875 1.00 95.31 90 ILE A C 1
ATOM 744 O O . ILE A 1 90 ? 0.523 2.426 0.854 1.00 95.31 90 ILE A O 1
ATOM 748 N N . TRP A 1 91 ? 0.110 0.222 0.983 1.00 95.56 91 TRP A N 1
ATOM 749 C CA . TRP A 1 91 ? 1.491 -0.214 1.116 1.00 95.56 91 TRP A CA 1
ATOM 750 C C . TRP A 1 91 ? 2.072 -0.494 -0.260 1.00 95.56 91 TRP A C 1
ATOM 752 O O . TRP A 1 91 ? 1.486 -1.258 -1.022 1.00 95.56 91 TRP A O 1
ATOM 762 N N . VAL A 1 92 ? 3.202 0.131 -0.576 1.00 95.31 92 VAL A N 1
ATOM 763 C CA . VAL A 1 92 ? 3.852 0.064 -1.893 1.00 95.31 92 VAL A CA 1
ATOM 764 C C . VAL A 1 92 ? 5.360 -0.125 -1.745 1.00 95.31 92 VAL A C 1
ATOM 766 O O . VAL A 1 92 ? 5.923 0.199 -0.695 1.00 95.31 92 VAL A O 1
ATOM 769 N N . GLU A 1 93 ? 6.027 -0.643 -2.778 1.00 92.25 93 GLU A N 1
ATOM 770 C CA . GLU A 1 93 ? 7.445 -1.006 -2.702 1.00 92.25 93 GLU A CA 1
ATOM 771 C C . GLU A 1 93 ? 8.354 0.198 -2.499 1.00 92.25 93 GLU A C 1
ATOM 773 O O . GLU A 1 93 ? 9.247 0.169 -1.643 1.00 92.25 93 GLU A O 1
ATOM 778 N N . GLY A 1 94 ? 8.088 1.281 -3.220 1.00 91.31 94 GLY A N 1
ATOM 779 C CA . GLY A 1 94 ? 8.846 2.507 -3.078 1.00 91.31 94 GLY A CA 1
ATOM 780 C C . GLY A 1 94 ? 8.145 3.757 -3.588 1.00 91.31 94 GLY A C 1
ATOM 781 O O . GLY A 1 94 ? 6.964 3.790 -3.942 1.00 91.31 94 GLY A O 1
ATOM 782 N N . ILE A 1 95 ? 8.936 4.828 -3.621 1.00 91.75 95 ILE A N 1
ATOM 783 C CA . ILE A 1 95 ? 8.491 6.159 -4.027 1.00 91.75 95 ILE A CA 1
ATOM 784 C C . ILE A 1 95 ? 7.950 6.197 -5.461 1.00 91.75 95 ILE A C 1
ATOM 786 O O . ILE A 1 95 ? 7.016 6.945 -5.747 1.00 91.75 95 ILE A O 1
ATOM 790 N N . THR A 1 96 ? 8.523 5.406 -6.370 1.00 90.19 96 THR A N 1
ATOM 791 C CA . THR A 1 96 ? 8.109 5.348 -7.776 1.00 90.19 96 THR A CA 1
ATOM 792 C C . THR A 1 96 ? 6.687 4.824 -7.905 1.00 90.19 96 THR A C 1
ATOM 794 O O . THR A 1 96 ? 5.865 5.472 -8.552 1.00 90.19 96 THR A O 1
ATOM 797 N N . ASP A 1 97 ? 6.355 3.739 -7.212 1.00 92.31 97 ASP A N 1
ATOM 798 C CA . ASP A 1 97 ? 5.023 3.129 -7.274 1.00 92.31 97 ASP A CA 1
ATOM 799 C C . ASP A 1 97 ? 3.975 4.060 -6.687 1.00 92.31 97 ASP A C 1
ATOM 801 O O . ASP A 1 97 ? 2.919 4.255 -7.287 1.00 92.31 97 ASP A O 1
ATOM 805 N N . ARG A 1 98 ? 4.294 4.723 -5.565 1.00 94.56 98 ARG A N 1
ATOM 806 C CA . ARG A 1 98 ? 3.430 5.760 -4.989 1.00 94.56 98 ARG A CA 1
ATOM 807 C C . ARG A 1 98 ? 3.084 6.824 -6.030 1.00 94.56 98 ARG A C 1
ATOM 809 O O . ARG A 1 98 ? 1.917 7.200 -6.159 1.00 94.56 98 ARG A O 1
ATOM 816 N N . LEU A 1 99 ? 4.077 7.318 -6.771 1.00 93.81 99 LEU A N 1
ATOM 817 C CA . LEU A 1 99 ? 3.869 8.333 -7.806 1.00 93.81 99 LEU A CA 1
ATOM 818 C C . LEU A 1 99 ? 3.047 7.790 -8.985 1.00 93.81 99 LEU A C 1
ATOM 820 O O . LEU A 1 99 ? 2.126 8.472 -9.440 1.00 93.81 99 LEU A O 1
ATOM 824 N N . TYR A 1 100 ? 3.330 6.572 -9.456 1.00 92.94 100 TYR A N 1
ATOM 825 C CA . TYR A 1 100 ? 2.581 5.952 -10.552 1.00 92.94 100 TYR A CA 1
ATOM 826 C C . TYR A 1 100 ? 1.125 5.694 -10.184 1.00 92.94 100 TYR A C 1
ATOM 828 O O . TYR A 1 100 ? 0.232 6.134 -10.905 1.00 92.94 100 TYR A O 1
ATOM 836 N N . ILE A 1 101 ? 0.875 5.064 -9.038 1.00 94.62 101 ILE A N 1
ATOM 837 C CA . ILE A 1 101 ? -0.472 4.755 -8.553 1.00 94.62 101 ILE A CA 1
ATOM 838 C C . ILE A 1 101 ? -1.266 6.043 -8.333 1.00 94.62 101 ILE A C 1
ATOM 840 O O . ILE A 1 101 ? -2.417 6.124 -8.758 1.00 94.62 101 ILE A O 1
ATOM 844 N N . THR A 1 102 ? -0.647 7.081 -7.758 1.00 94.81 102 THR A N 1
ATOM 845 C CA . THR A 1 102 ? -1.292 8.399 -7.624 1.00 94.81 102 THR A CA 1
ATOM 846 C C . THR A 1 102 ? -1.718 8.930 -8.994 1.00 94.81 102 THR A C 1
ATOM 848 O O . THR A 1 102 ? -2.865 9.340 -9.176 1.00 94.81 102 THR A O 1
ATOM 851 N N . LYS A 1 103 ? -0.837 8.852 -10.001 1.00 94.94 103 LYS A N 1
ATOM 852 C CA . LYS A 1 103 ? -1.159 9.296 -11.362 1.00 94.94 103 LYS A CA 1
ATOM 853 C C . LYS A 1 103 ? -2.247 8.445 -12.022 1.00 94.94 103 LYS A C 1
ATOM 855 O O . LYS A 1 103 ? -3.066 8.989 -12.765 1.00 94.94 103 LYS A O 1
ATOM 860 N N . TYR A 1 104 ? -2.275 7.140 -11.759 1.00 94.75 104 TYR A N 1
ATOM 861 C CA . TYR A 1 104 ? -3.323 6.239 -12.240 1.00 94.75 104 TYR A CA 1
ATOM 862 C C . TYR A 1 104 ? -4.677 6.587 -11.630 1.00 94.75 104 TYR A C 1
ATOM 864 O O . TYR A 1 104 ? -5.650 6.708 -12.370 1.00 94.75 104 TYR A O 1
ATOM 872 N N . MET A 1 105 ? -4.733 6.839 -10.320 1.00 94.81 105 MET A N 1
ATOM 873 C CA . MET A 1 105 ? -5.953 7.277 -9.636 1.00 94.81 105 MET A CA 1
ATOM 874 C C . MET A 1 105 ? -6.471 8.605 -10.195 1.00 94.81 105 MET A C 1
ATOM 876 O O . MET A 1 105 ? -7.658 8.720 -10.493 1.00 94.81 105 MET A O 1
ATOM 880 N N . GLU A 1 106 ? -5.593 9.593 -10.395 1.00 94.50 106 GLU A N 1
ATOM 881 C CA . GLU A 1 106 ? -5.964 10.876 -11.007 1.00 94.50 106 GLU A CA 1
ATOM 882 C C . GLU A 1 106 ? -6.537 10.694 -12.414 1.00 94.50 106 GLU A C 1
ATOM 884 O O . GLU A 1 106 ? -7.596 11.233 -12.731 1.00 94.50 106 GLU A O 1
ATOM 889 N N . LYS A 1 107 ? -5.849 9.914 -13.257 1.00 94.94 107 LYS A N 1
ATOM 890 C CA . LYS A 1 107 ? -6.281 9.665 -14.634 1.00 94.94 107 LYS A CA 1
ATOM 891 C C . LYS A 1 107 ? -7.620 8.931 -14.671 1.00 94.94 107 LYS A C 1
ATOM 893 O O . LYS A 1 107 ? -8.499 9.327 -15.429 1.00 94.94 107 LYS A O 1
ATOM 898 N N . TYR A 1 108 ? -7.786 7.919 -13.824 1.00 95.50 108 TYR A N 1
ATOM 899 C CA . TYR A 1 108 ? -9.033 7.174 -13.705 1.00 95.50 108 TYR A CA 1
ATOM 900 C C . TYR A 1 108 ? -10.194 8.084 -13.285 1.00 95.50 108 TYR A C 1
ATOM 902 O O . TYR A 1 108 ? -11.267 8.021 -13.875 1.00 95.50 108 TYR A O 1
ATOM 910 N N . LEU A 1 109 ? -9.979 9.001 -12.335 1.00 94.75 109 LEU A N 1
ATOM 911 C CA . LEU A 1 109 ? -10.991 9.994 -11.963 1.00 94.75 109 LEU A CA 1
ATOM 912 C C . LEU A 1 109 ? -11.350 10.932 -13.128 1.00 94.75 109 LEU A C 1
ATOM 914 O O . LEU A 1 109 ? -12.531 11.207 -13.325 1.00 94.75 109 LEU A O 1
ATOM 918 N N . SER A 1 110 ? -10.369 11.392 -13.913 1.00 95.50 110 SER A N 1
ATOM 919 C CA . SER A 1 110 ? -10.625 12.219 -15.106 1.00 95.50 110 SER A CA 1
ATOM 920 C C . SER A 1 110 ? -11.392 11.471 -16.203 1.00 95.50 110 SER A C 1
ATOM 922 O O . SER A 1 110 ? -12.219 12.059 -16.900 1.00 95.50 110 SER A O 1
ATOM 924 N N . GLU A 1 111 ? -11.137 10.174 -16.373 1.00 95.75 111 GLU A N 1
ATOM 925 C CA . GLU A 1 111 ? -11.884 9.327 -17.309 1.00 95.75 111 GLU A CA 1
ATOM 926 C C . GLU A 1 111 ? -13.321 9.092 -16.822 1.00 95.75 111 GLU A C 1
ATOM 928 O O . GLU A 1 111 ? -14.266 9.222 -17.606 1.00 95.75 111 GLU A O 1
ATOM 933 N N . LEU A 1 112 ? -13.506 8.829 -15.523 1.00 95.62 112 LEU A N 1
ATOM 934 C CA . LEU A 1 112 ? -14.825 8.674 -14.903 1.00 95.62 112 LEU A CA 1
ATOM 935 C C . LEU A 1 112 ? -15.672 9.942 -14.990 1.00 95.62 112 LEU A C 1
ATOM 937 O O . LEU A 1 112 ? -16.869 9.844 -15.229 1.00 95.62 112 LEU A O 1
ATOM 941 N N . GLU A 1 113 ? -15.080 11.130 -14.864 1.00 93.62 113 GLU A N 1
ATOM 942 C CA . GLU A 1 113 ? -15.820 12.393 -14.994 1.00 93.62 113 GLU A CA 1
ATOM 943 C C . GLU A 1 113 ? -16.581 12.498 -16.329 1.00 93.62 113 GLU A C 1
ATOM 945 O O . GLU A 1 113 ? -17.674 13.062 -16.376 1.00 93.62 113 GLU A O 1
ATOM 950 N N . ASN A 1 114 ? -16.035 11.893 -17.388 1.00 93.56 114 ASN A N 1
ATOM 951 C CA . ASN A 1 114 ? -16.621 11.890 -18.727 1.00 93.56 114 ASN A CA 1
ATOM 952 C C . ASN A 1 114 ? -17.450 10.632 -19.047 1.00 93.56 114 ASN A C 1
ATOM 954 O O . ASN A 1 114 ? -18.233 10.661 -19.994 1.00 93.56 114 ASN A O 1
ATOM 958 N N . SER A 1 115 ? -17.274 9.532 -18.306 1.00 95.25 115 SER A N 1
ATOM 959 C CA . SER A 1 115 ? -17.878 8.223 -18.621 1.00 95.25 115 SER A CA 1
ATOM 960 C C . SER A 1 115 ? -18.913 7.744 -17.599 1.00 95.25 115 SER A C 1
ATOM 962 O O . SER A 1 115 ? -19.944 7.209 -17.999 1.00 95.25 115 SER A O 1
ATOM 964 N N . ASP A 1 116 ? -18.682 7.968 -16.302 1.00 95.06 116 ASP A N 1
ATOM 965 C CA . ASP A 1 116 ? -19.580 7.595 -15.205 1.00 95.06 116 ASP A CA 1
ATOM 966 C C . ASP A 1 116 ? -19.529 8.645 -14.081 1.00 95.06 116 ASP A C 1
ATOM 968 O O . ASP A 1 116 ? -18.714 8.610 -13.148 1.00 95.06 116 ASP A O 1
ATOM 972 N N . LEU A 1 117 ? -20.459 9.597 -14.170 1.00 92.38 117 LEU A N 1
ATOM 973 C CA . LEU A 1 117 ? -20.542 10.728 -13.252 1.00 92.38 117 LEU A CA 1
ATOM 974 C C . LEU A 1 117 ? -20.876 10.308 -11.810 1.00 92.38 117 LEU A C 1
ATOM 976 O O . LEU A 1 117 ? -20.443 10.969 -10.860 1.00 92.38 117 LEU A O 1
ATOM 980 N N . GLU A 1 118 ? -21.643 9.234 -11.619 1.00 93.31 118 GLU A N 1
ATOM 981 C CA . GLU A 1 118 ? -22.021 8.770 -10.281 1.00 93.31 118 GLU A CA 1
ATOM 982 C C . GLU A 1 118 ? -20.827 8.123 -9.579 1.00 93.31 118 GLU A C 1
ATOM 984 O O . GLU A 1 118 ? -20.532 8.435 -8.416 1.00 93.31 118 GLU A O 1
ATOM 989 N N . GLN A 1 119 ? -20.062 7.307 -10.304 1.00 91.94 119 GLN A N 1
ATOM 990 C CA . GLN A 1 119 ? -18.841 6.713 -9.777 1.00 91.94 119 GLN A CA 1
ATOM 991 C C . GLN A 1 119 ? -17.746 7.763 -9.540 1.00 91.94 119 GLN A C 1
ATOM 993 O O . GLN A 1 119 ? -17.086 7.731 -8.495 1.00 91.94 119 GLN A O 1
ATOM 998 N N . TYR A 1 120 ? -17.622 8.763 -10.419 1.00 92.88 120 TYR A N 1
ATOM 999 C CA . TYR A 1 120 ? -16.748 9.918 -10.198 1.00 92.88 120 TYR A CA 1
ATOM 1000 C C . TYR A 1 120 ? -17.088 10.666 -8.900 1.00 92.88 120 TYR A C 1
ATOM 1002 O O . TYR A 1 120 ? -16.212 10.877 -8.056 1.00 92.88 120 TYR A O 1
ATOM 1010 N N . LYS A 1 121 ? -18.364 11.026 -8.684 1.00 85.56 121 LYS A N 1
ATOM 1011 C CA . LYS A 1 121 ? -18.818 11.696 -7.448 1.00 85.56 121 LYS A CA 1
ATOM 1012 C C . LYS A 1 121 ? -18.517 10.871 -6.200 1.00 85.56 121 LYS A C 1
ATOM 1014 O O . LYS A 1 121 ? -18.205 11.454 -5.160 1.00 85.56 121 LYS A O 1
ATOM 1019 N N . LYS A 1 122 ? -18.617 9.542 -6.286 1.00 89.81 122 LYS A N 1
ATOM 1020 C CA . LYS A 1 122 ? -18.276 8.634 -5.187 1.00 89.81 122 LYS A CA 1
ATOM 1021 C C . LYS A 1 122 ? -16.777 8.673 -4.887 1.00 89.81 122 LYS A C 1
ATOM 1023 O O . LYS A 1 122 ? -16.401 8.909 -3.741 1.00 89.81 122 LYS A O 1
ATOM 1028 N N . TYR A 1 123 ? -15.931 8.470 -5.895 1.00 90.81 123 TYR A N 1
ATOM 1029 C CA . TYR A 1 123 ? -14.494 8.273 -5.696 1.00 90.81 123 TYR A CA 1
ATOM 1030 C C . TYR A 1 123 ? -13.706 9.558 -5.463 1.00 90.81 123 TYR A C 1
ATOM 1032 O O . TYR A 1 123 ? -12.800 9.563 -4.632 1.00 90.81 123 TYR A O 1
ATOM 1040 N N . ARG A 1 124 ? -14.099 10.683 -6.072 1.00 89.75 124 ARG A N 1
ATOM 1041 C CA . ARG A 1 124 ? -13.416 11.976 -5.878 1.00 89.75 124 ARG A CA 1
ATOM 1042 C C . ARG A 1 124 ? -13.419 12.481 -4.426 1.00 89.75 124 ARG A C 1
ATOM 1044 O O . ARG A 1 124 ? -12.706 13.420 -4.094 1.00 89.75 124 ARG A O 1
ATOM 1051 N N . ARG A 1 125 ? -14.276 11.915 -3.567 1.00 88.44 125 ARG A N 1
ATOM 1052 C CA . ARG A 1 125 ? -14.388 12.275 -2.143 1.00 88.44 125 ARG A CA 1
ATOM 1053 C C . ARG A 1 125 ? -13.244 11.701 -1.310 1.00 88.44 125 ARG A C 1
ATOM 1055 O O . ARG A 1 125 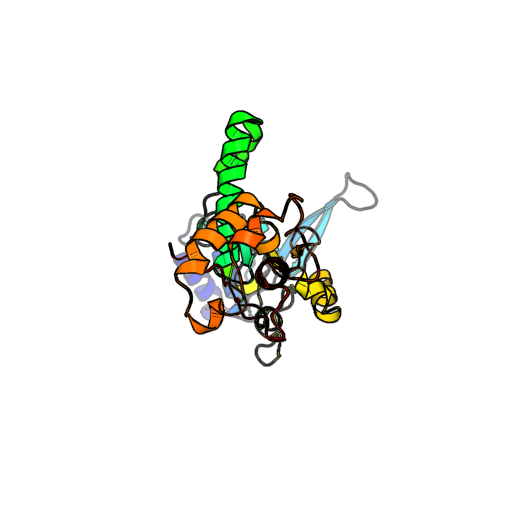? -12.994 12.206 -0.220 1.00 88.44 125 ARG A O 1
ATOM 1062 N N . PHE A 1 126 ? -12.562 10.668 -1.803 1.00 88.06 126 PHE A N 1
ATOM 1063 C CA . PHE A 1 126 ? -11.427 10.067 -1.116 1.00 88.06 126 PHE A CA 1
ATOM 1064 C C . PHE A 1 126 ? -10.183 10.943 -1.281 1.00 88.06 126 PHE A C 1
ATOM 1066 O O . PHE A 1 126 ? -9.469 10.895 -2.274 1.00 88.06 126 PHE A O 1
ATOM 1073 N N . MET A 1 127 ? -9.948 11.772 -0.270 1.00 81.56 127 MET A N 1
ATOM 1074 C CA . MET A 1 127 ? -8.786 12.651 -0.173 1.00 81.56 127 MET A CA 1
ATOM 1075 C C . MET A 1 127 ? -7.547 11.910 0.365 1.00 81.56 127 MET A C 1
ATOM 1077 O O . MET A 1 127 ? -7.663 11.251 1.409 1.00 81.56 127 MET A O 1
ATOM 1081 N N . PRO A 1 128 ? -6.371 12.059 -0.275 1.00 87.69 128 PRO A N 1
ATOM 1082 C CA . PRO A 1 128 ? -5.107 11.578 0.277 1.00 87.69 128 PRO A CA 1
ATOM 1083 C C . PRO A 1 128 ? -4.775 12.308 1.587 1.00 87.69 128 PRO A C 1
ATOM 1085 O O . PRO A 1 128 ? -5.214 13.436 1.809 1.00 87.69 128 PRO A O 1
ATOM 1088 N N . ASN A 1 129 ? -4.006 11.656 2.458 1.00 85.50 129 ASN A N 1
ATOM 1089 C CA . ASN A 1 129 ? -3.636 12.107 3.808 1.00 85.50 129 ASN A CA 1
ATOM 1090 C C . ASN A 1 129 ? -4.822 12.342 4.762 1.00 85.50 129 ASN A C 1
ATOM 1092 O O . ASN A 1 129 ? -4.656 12.941 5.820 1.00 85.50 129 ASN A O 1
ATOM 1096 N N . TYR A 1 130 ? -6.017 11.874 4.399 1.00 80.94 130 TYR A N 1
ATOM 1097 C CA . TYR A 1 130 ? -7.209 11.962 5.244 1.00 80.94 130 TYR A CA 1
ATOM 1098 C C . TYR A 1 130 ? -8.022 10.669 5.194 1.00 80.94 130 TYR A C 1
ATOM 1100 O O . TYR A 1 130 ? -8.273 10.036 6.215 1.00 80.94 130 TYR A O 1
ATOM 1108 N N . HIS A 1 131 ? -8.409 10.231 3.996 1.00 86.94 131 HIS A N 1
ATOM 1109 C CA . HIS A 1 131 ? -9.110 8.958 3.828 1.00 86.94 131 HIS A CA 1
ATOM 1110 C C . HIS A 1 131 ? -8.130 7.803 3.661 1.00 86.94 131 HIS A C 1
ATOM 1112 O O . HIS A 1 131 ? -8.353 6.736 4.226 1.00 86.94 131 HIS A O 1
ATOM 1118 N N . TYR A 1 132 ? -7.043 8.032 2.927 1.00 92.19 132 TYR A N 1
ATOM 1119 C CA . TYR A 1 132 ? -5.962 7.071 2.762 1.00 92.19 132 TYR A CA 1
ATOM 1120 C C . TYR A 1 132 ? -4.600 7.764 2.801 1.00 92.19 132 TYR A C 1
ATOM 1122 O O . TYR A 1 132 ? -4.498 8.952 2.495 1.00 92.19 132 TYR A O 1
ATOM 1130 N N . THR A 1 133 ? -3.553 7.025 3.151 1.00 93.56 133 THR A N 1
ATOM 1131 C CA . THR A 1 133 ? -2.155 7.462 3.022 1.00 93.56 133 THR A CA 1
ATOM 1132 C C . THR A 1 133 ? -1.290 6.325 2.488 1.00 93.56 133 THR A C 1
ATOM 1134 O O . THR A 1 133 ? -1.672 5.161 2.594 1.00 93.56 133 THR A O 1
ATOM 1137 N N . PHE A 1 134 ? -0.141 6.645 1.901 1.00 95.06 134 PHE A N 1
ATOM 1138 C CA . PHE A 1 134 ? 0.803 5.638 1.420 1.00 95.06 134 PHE A CA 1
ATOM 1139 C C . PHE A 1 134 ? 1.837 5.286 2.489 1.00 95.06 134 PHE A C 1
ATOM 1141 O O . PHE A 1 134 ? 2.285 6.157 3.235 1.00 95.06 134 PHE A O 1
ATOM 1148 N N . VAL A 1 135 ? 2.245 4.019 2.513 1.00 94.56 135 VAL A N 1
ATOM 1149 C CA . VAL A 1 135 ? 3.381 3.514 3.292 1.00 94.56 135 VAL A CA 1
ATOM 1150 C C . VAL A 1 135 ? 4.348 2.839 2.325 1.00 94.56 135 VAL A C 1
ATOM 1152 O O . VAL A 1 135 ? 3.973 1.925 1.598 1.00 94.56 135 VAL A O 1
ATOM 1155 N N . GLU A 1 136 ? 5.592 3.305 2.295 1.00 94.31 136 GLU A N 1
ATOM 1156 C CA . GLU A 1 136 ? 6.640 2.758 1.431 1.00 94.31 136 GLU A CA 1
ATOM 1157 C C . GLU A 1 136 ? 7.416 1.687 2.216 1.00 94.31 136 GLU A C 1
ATOM 1159 O O . GLU A 1 136 ? 8.056 2.001 3.221 1.00 94.31 136 GLU A O 1
ATOM 1164 N N . TYR A 1 137 ? 7.348 0.420 1.791 1.00 91.56 137 TYR A N 1
ATOM 1165 C CA . TYR A 1 137 ? 7.961 -0.698 2.524 1.00 91.56 137 TYR A CA 1
ATOM 1166 C C . TYR A 1 137 ? 9.399 -1.020 2.099 1.00 91.56 137 TYR A C 1
ATOM 1168 O O . TYR A 1 137 ? 10.000 -1.915 2.682 1.00 91.56 137 TYR A O 1
ATOM 1176 N N . ALA A 1 138 ? 9.971 -0.329 1.110 1.00 88.25 138 ALA A N 1
ATOM 1177 C CA . ALA A 1 138 ? 11.367 -0.465 0.678 1.00 88.25 138 ALA A CA 1
ATOM 1178 C C . ALA A 1 138 ? 11.785 -1.906 0.294 1.00 88.25 138 ALA A C 1
ATOM 1180 O O . ALA A 1 138 ? 12.788 -2.444 0.775 1.00 88.25 138 ALA A O 1
ATOM 1181 N N . GLY A 1 139 ? 11.014 -2.547 -0.587 1.00 84.50 139 GLY A N 1
ATOM 1182 C CA . GLY A 1 139 ? 11.370 -3.817 -1.235 1.00 84.50 139 GLY A CA 1
ATOM 1183 C C . GLY A 1 139 ? 11.410 -5.034 -0.311 1.00 84.50 139 GLY A C 1
ATOM 1184 O O . GLY A 1 139 ? 10.385 -5.645 0.031 1.00 84.50 139 GLY A O 1
ATOM 1185 N N . SER A 1 140 ? 12.618 -5.461 0.071 1.00 82.94 140 SER A N 1
ATOM 1186 C CA . SER A 1 140 ? 12.795 -6.652 0.907 1.00 82.94 140 SER A CA 1
ATOM 1187 C C . SER A 1 140 ? 12.224 -6.478 2.310 1.00 82.94 140 SER A C 1
ATOM 1189 O O . SER A 1 140 ? 11.778 -7.475 2.871 1.00 82.94 140 SER A O 1
ATOM 1191 N N . ASN A 1 141 ? 12.150 -5.246 2.831 1.00 87.19 141 ASN A N 1
ATOM 1192 C CA . ASN A 1 141 ? 11.787 -5.003 4.230 1.00 87.19 141 ASN A CA 1
ATOM 1193 C C . ASN A 1 141 ? 10.325 -5.328 4.562 1.00 87.19 141 ASN A C 1
ATOM 1195 O O . ASN A 1 141 ? 9.974 -5.378 5.737 1.00 87.19 141 ASN A O 1
ATOM 1199 N N . LEU A 1 142 ? 9.480 -5.631 3.569 1.00 88.12 142 LEU A N 1
ATOM 1200 C CA . LEU A 1 142 ? 8.138 -6.168 3.814 1.00 88.12 142 LEU A CA 1
ATOM 1201 C C . LEU A 1 142 ? 8.159 -7.419 4.709 1.00 88.12 142 LEU A C 1
ATOM 1203 O O . LEU A 1 142 ? 7.190 -7.674 5.410 1.00 88.12 142 LEU A O 1
ATOM 1207 N N . THR A 1 143 ? 9.245 -8.205 4.703 1.00 86.62 143 THR A N 1
ATOM 1208 C CA . THR A 1 143 ? 9.363 -9.404 5.553 1.00 86.62 143 THR A CA 1
ATOM 1209 C C . THR A 1 143 ? 9.394 -9.093 7.042 1.00 86.62 143 THR A C 1
ATOM 1211 O O . THR A 1 143 ? 9.126 -9.994 7.826 1.00 86.62 143 THR A O 1
ATOM 1214 N N . HIS A 1 144 ? 9.692 -7.847 7.419 1.00 88.44 144 HIS A N 1
ATOM 1215 C CA . HIS A 1 144 ? 9.694 -7.415 8.814 1.00 88.44 144 HIS A CA 1
ATOM 1216 C C . HIS A 1 144 ? 8.309 -7.090 9.363 1.00 88.44 144 HIS A C 1
ATOM 1218 O O . HIS A 1 144 ? 8.145 -6.936 10.571 1.00 88.44 144 HIS A O 1
ATOM 1224 N N . TRP A 1 145 ? 7.315 -7.004 8.479 1.00 90.00 145 TRP A N 1
ATOM 1225 C CA . TRP A 1 145 ? 5.947 -6.681 8.834 1.00 90.00 145 TRP A CA 1
ATOM 1226 C C . TRP A 1 145 ? 5.105 -7.948 8.986 1.00 90.00 145 TRP A C 1
ATOM 1228 O O . TRP A 1 145 ? 5.069 -8.814 8.104 1.00 90.00 145 TRP A O 1
ATOM 1238 N N . SER A 1 146 ? 4.402 -8.036 10.111 1.00 88.94 146 SER A N 1
ATOM 1239 C CA . SER A 1 146 ? 3.293 -8.959 10.306 1.00 88.94 146 SER A CA 1
ATOM 1240 C C . SER A 1 146 ? 1.974 -8.268 9.980 1.00 88.94 146 SER A C 1
ATOM 1242 O O . SER A 1 146 ? 1.676 -7.192 10.511 1.00 88.94 146 SER A O 1
ATOM 1244 N N . PHE A 1 147 ? 1.173 -8.902 9.126 1.00 88.38 147 PHE A N 1
ATOM 1245 C CA . PHE A 1 147 ? -0.179 -8.462 8.786 1.00 88.38 147 PHE A CA 1
ATOM 1246 C C . PHE A 1 147 ? -1.259 -9.228 9.574 1.00 88.38 147 PHE A C 1
ATOM 1248 O O . PHE A 1 147 ? -2.451 -8.973 9.383 1.00 88.38 147 PHE A O 1
ATOM 1255 N N . SER A 1 148 ? -0.857 -10.141 10.472 1.00 84.25 148 SER A N 1
ATOM 1256 C CA . SER A 1 148 ? -1.767 -10.881 11.353 1.00 84.25 148 SER A CA 1
ATOM 1257 C C . SER A 1 148 ? -2.500 -9.969 12.336 1.00 84.25 148 SER A C 1
ATOM 1259 O O . SER A 1 148 ? -2.035 -8.876 12.661 1.00 84.25 148 SER A O 1
ATOM 1261 N N . ASP A 1 149 ? -3.644 -10.443 12.839 1.00 76.00 149 ASP A N 1
ATOM 1262 C CA . ASP A 1 149 ? -4.323 -9.828 13.989 1.00 76.00 149 ASP A CA 1
ATOM 1263 C C . ASP A 1 149 ? -3.530 -9.971 15.291 1.00 76.00 149 ASP A C 1
ATOM 1265 O O . ASP A 1 149 ? -3.578 -9.082 16.139 1.00 76.00 149 ASP A O 1
ATOM 1269 N N . ASP A 1 150 ? -2.746 -11.042 15.416 1.00 77.19 150 ASP A N 1
ATOM 1270 C CA . ASP A 1 150 ? -1.864 -11.243 16.559 1.00 77.19 150 ASP A CA 1
ATOM 1271 C C . ASP A 1 150 ? -0.723 -10.217 16.544 1.00 77.19 150 ASP A C 1
ATOM 1273 O O . ASP A 1 150 ? -0.101 -9.958 15.505 1.00 77.19 150 ASP A O 1
ATOM 1277 N N . TYR A 1 151 ? -0.438 -9.627 17.706 1.00 68.62 151 TYR A N 1
ATOM 1278 C CA . TYR A 1 151 ? 0.714 -8.747 17.867 1.00 68.62 151 TYR A CA 1
ATOM 1279 C C . TYR A 1 151 ? 2.001 -9.559 17.746 1.00 68.62 151 TYR A C 1
ATOM 1281 O O . TYR A 1 151 ? 2.215 -10.516 18.486 1.00 68.62 151 TYR A O 1
ATOM 1289 N N . ALA A 1 152 ? 2.861 -9.149 16.818 1.00 76.06 152 ALA A N 1
ATOM 1290 C CA . ALA A 1 152 ? 4.159 -9.772 16.638 1.00 76.06 152 ALA A CA 1
ATOM 1291 C C . ALA A 1 152 ? 5.088 -9.478 17.824 1.00 76.06 152 ALA A C 1
ATOM 1293 O O . ALA A 1 152 ? 5.111 -8.353 18.333 1.00 76.06 152 ALA A O 1
ATOM 1294 N N . ASP A 1 153 ? 5.882 -10.473 18.224 1.00 80.00 153 ASP A N 1
ATOM 1295 C CA . ASP A 1 153 ? 6.990 -10.258 19.151 1.00 80.00 153 ASP A CA 1
ATOM 1296 C C . ASP A 1 153 ? 8.067 -9.427 18.444 1.00 80.00 153 ASP A C 1
ATOM 1298 O O . A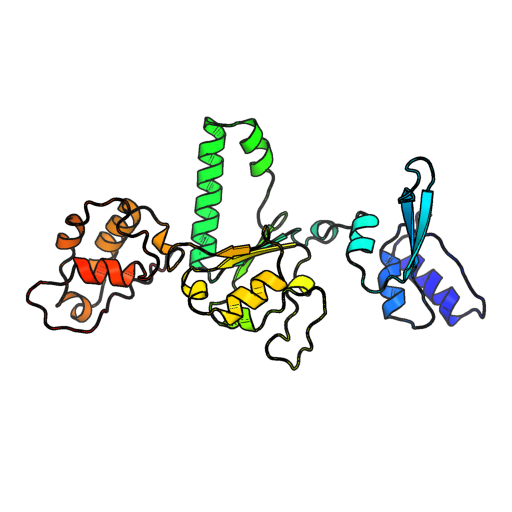SP A 1 153 ? 8.589 -9.810 17.397 1.00 80.00 153 ASP A O 1
ATOM 1302 N N . HIS A 1 154 ? 8.404 -8.273 19.018 1.00 81.25 154 HIS A N 1
ATOM 1303 C CA . HIS A 1 154 ? 9.399 -7.350 18.474 1.00 81.25 154 HIS A CA 1
ATOM 1304 C C . HIS A 1 154 ? 10.791 -7.966 18.284 1.00 81.25 154 HIS A C 1
ATOM 1306 O O . HIS A 1 154 ? 11.598 -7.405 17.542 1.00 81.25 154 HIS A O 1
ATOM 1312 N N . LEU A 1 155 ? 11.087 -9.078 18.961 1.00 79.12 155 LEU A N 1
ATOM 1313 C CA . LEU A 1 155 ? 12.355 -9.795 18.842 1.00 79.12 155 LEU A CA 1
ATOM 1314 C C . LEU A 1 155 ? 12.394 -10.772 17.658 1.00 79.12 155 LEU A C 1
ATOM 1316 O O . LEU A 1 155 ? 13.469 -11.275 17.330 1.00 79.12 155 LEU A O 1
ATOM 1320 N N . GLU A 1 156 ? 11.259 -11.040 17.013 1.00 81.62 156 GLU A N 1
ATOM 1321 C CA . GLU A 1 156 ? 11.186 -11.896 15.831 1.00 81.62 156 GLU A CA 1
ATOM 1322 C C . GLU A 1 156 ? 11.448 -11.124 14.532 1.00 81.62 156 GLU A C 1
ATOM 1324 O O . GLU A 1 156 ? 11.234 -9.914 14.430 1.00 81.62 156 GLU A O 1
ATOM 1329 N N . ASP A 1 157 ? 11.836 -11.853 13.480 1.00 74.75 157 ASP A N 1
ATOM 1330 C CA . ASP A 1 157 ? 12.079 -11.280 12.150 1.00 74.75 157 ASP A CA 1
ATOM 1331 C C . ASP A 1 157 ? 10.865 -10.517 11.598 1.00 74.75 157 ASP A C 1
ATOM 1333 O O . ASP A 1 157 ? 11.062 -9.571 10.839 1.00 74.75 157 ASP A O 1
ATOM 1337 N N . LYS A 1 158 ? 9.641 -10.897 12.004 1.00 81.00 158 LYS A N 1
ATOM 1338 C CA . LYS A 1 158 ? 8.338 -10.276 11.684 1.00 81.00 158 LYS A CA 1
ATOM 1339 C C . LYS A 1 158 ? 7.807 -9.356 12.798 1.00 81.00 158 LYS A C 1
ATOM 1341 O O . LYS A 1 158 ? 6.601 -9.149 12.905 1.00 81.00 158 LYS A O 1
ATOM 1346 N N . GLY A 1 159 ? 8.685 -8.797 13.626 1.00 83.06 159 GLY A N 1
ATOM 1347 C CA . GLY A 1 159 ? 8.319 -8.087 14.854 1.00 83.06 159 GLY A CA 1
ATOM 1348 C C . GLY A 1 159 ? 7.575 -6.753 14.707 1.00 83.06 159 GLY A C 1
ATOM 1349 O O . GLY A 1 159 ? 7.283 -6.107 15.716 1.00 83.06 159 GLY A O 1
ATOM 1350 N N . LEU A 1 160 ? 7.263 -6.296 13.488 1.00 86.75 160 LEU A N 1
ATOM 1351 C CA . LEU A 1 160 ? 6.501 -5.065 13.262 1.00 86.75 160 LEU A CA 1
ATOM 1352 C C . LEU A 1 160 ? 5.041 -5.386 12.935 1.00 86.75 160 LEU A C 1
ATOM 1354 O O . LEU A 1 160 ? 4.729 -5.873 11.852 1.00 86.75 160 LEU A O 1
ATOM 1358 N N . SER A 1 161 ? 4.115 -5.065 13.839 1.00 87.75 161 SER A N 1
ATOM 1359 C CA . SER A 1 161 ? 2.681 -5.204 13.555 1.00 87.75 161 SER A CA 1
ATOM 1360 C C . SER A 1 161 ? 2.216 -4.102 12.599 1.00 87.75 161 SER A C 1
ATOM 1362 O O . SER A 1 161 ? 2.129 -2.929 12.968 1.00 87.75 161 SER A O 1
ATOM 1364 N N . ALA A 1 162 ? 1.875 -4.481 11.368 1.00 88.50 162 ALA A N 1
ATOM 1365 C CA . ALA A 1 162 ? 1.355 -3.565 10.358 1.00 88.50 162 ALA A CA 1
ATOM 1366 C C . ALA A 1 162 ? -0.005 -3.005 10.804 1.00 88.50 162 ALA A C 1
ATOM 1368 O O . ALA A 1 162 ? -0.269 -1.803 10.711 1.00 88.50 162 ALA A O 1
ATOM 1369 N N . LYS A 1 163 ? -0.837 -3.866 11.399 1.00 82.94 163 LYS A N 1
ATOM 1370 C CA . LYS A 1 163 ? -2.127 -3.485 11.966 1.00 82.94 163 LYS A CA 1
ATOM 1371 C C . LYS A 1 163 ? -1.976 -2.418 13.048 1.00 82.94 163 LYS A C 1
ATOM 1373 O O . LYS A 1 163 ? -2.836 -1.544 13.141 1.00 82.94 163 LYS A O 1
ATOM 1378 N N . ALA A 1 164 ? -0.916 -2.422 13.858 1.00 81.00 164 ALA A N 1
ATOM 1379 C CA . ALA A 1 164 ? -0.690 -1.371 14.858 1.00 81.00 164 ALA A CA 1
ATOM 1380 C C . ALA A 1 164 ? -0.498 0.031 14.243 1.00 81.00 164 ALA A C 1
ATOM 1382 O O . ALA A 1 164 ? -0.817 1.022 14.894 1.00 81.00 164 ALA A O 1
ATOM 1383 N N . VAL A 1 165 ? -0.030 0.116 12.993 1.00 81.38 165 VAL A N 1
ATOM 1384 C CA . VAL A 1 165 ? 0.139 1.383 12.263 1.00 81.38 165 VAL A CA 1
ATOM 1385 C C . VAL A 1 165 ? -1.180 1.867 11.658 1.00 81.38 165 VAL A C 1
ATOM 1387 O O . VAL A 1 165 ? -1.473 3.061 11.698 1.00 81.38 165 VAL A O 1
ATOM 1390 N N . ALA A 1 166 ? -1.986 0.959 11.103 1.00 79.25 166 ALA A N 1
ATOM 1391 C CA . ALA A 1 166 ? -3.273 1.295 10.501 1.00 79.25 166 ALA A CA 1
ATOM 1392 C C . ALA A 1 166 ? -4.274 0.143 10.603 1.00 79.25 166 ALA A C 1
ATOM 1394 O O . ALA A 1 166 ? -3.910 -1.025 10.487 1.00 79.25 166 ALA A O 1
ATOM 1395 N N . SER A 1 167 ? -5.552 0.479 10.799 1.00 70.12 167 SER A N 1
ATOM 1396 C CA . SER A 1 167 ? -6.617 -0.519 10.921 1.00 70.12 167 SER A CA 1
ATOM 1397 C C . SER A 1 167 ? -6.877 -1.249 9.609 1.00 70.12 167 SER A C 1
ATOM 1399 O O . SER A 1 167 ? -6.923 -2.473 9.604 1.00 70.12 167 SER A O 1
ATOM 1401 N N . GLU A 1 168 ? -6.998 -0.497 8.514 1.00 85.75 168 GLU A N 1
ATOM 1402 C CA . GLU A 1 168 ? -7.259 -1.029 7.179 1.00 85.75 168 GLU A CA 1
ATOM 1403 C C . GLU A 1 168 ? -6.073 -0.774 6.258 1.00 85.75 168 GLU A C 1
ATOM 1405 O O . GLU A 1 168 ? -5.436 0.289 6.295 1.00 85.75 168 GLU A O 1
ATOM 1410 N N . MET A 1 169 ? -5.771 -1.765 5.426 1.00 90.75 169 MET A N 1
ATOM 1411 C CA . MET A 1 169 ? -4.585 -1.745 4.585 1.00 90.75 169 MET A CA 1
ATOM 1412 C C . MET A 1 169 ? -4.790 -2.479 3.270 1.00 90.75 169 MET A C 1
ATOM 1414 O O . MET A 1 169 ? -5.369 -3.560 3.230 1.00 90.75 169 MET A O 1
ATOM 1418 N N . LEU A 1 170 ? -4.257 -1.880 2.209 1.00 94.25 170 LEU A N 1
ATOM 1419 C CA . LEU A 1 170 ? -4.109 -2.478 0.892 1.00 94.25 170 LEU A CA 1
ATOM 1420 C C . LEU A 1 170 ? -2.619 -2.626 0.592 1.00 94.25 170 LEU A C 1
ATOM 1422 O O . LEU A 1 170 ? -1.916 -1.624 0.483 1.00 94.25 170 LEU A O 1
ATOM 1426 N N . LEU A 1 171 ? -2.143 -3.855 0.430 1.00 94.38 171 LEU A N 1
ATOM 1427 C CA . LEU A 1 171 ? -0.771 -4.133 0.013 1.00 94.38 171 LEU A CA 1
ATOM 1428 C C . LEU A 1 171 ? -0.681 -4.270 -1.505 1.00 94.38 171 LEU A C 1
ATOM 1430 O O . LEU A 1 171 ? -1.275 -5.180 -2.071 1.00 94.38 171 LEU A O 1
ATOM 1434 N N . ILE A 1 172 ? 0.105 -3.420 -2.156 1.00 94.44 172 ILE A N 1
ATOM 1435 C CA . ILE A 1 172 ? 0.440 -3.533 -3.575 1.00 94.44 172 ILE A CA 1
ATOM 1436 C C . ILE A 1 172 ? 1.904 -3.946 -3.675 1.00 94.44 172 ILE A C 1
ATOM 1438 O O . ILE A 1 172 ? 2.776 -3.254 -3.153 1.00 94.44 172 ILE A O 1
ATOM 1442 N N . ALA A 1 173 ? 2.163 -5.080 -4.321 1.00 92.31 173 ALA A N 1
ATOM 1443 C CA . ALA A 1 173 ? 3.507 -5.624 -4.468 1.00 92.31 173 ALA A CA 1
ATOM 1444 C C . ALA A 1 173 ? 3.828 -5.954 -5.928 1.00 92.31 173 ALA A C 1
ATOM 1446 O O . ALA A 1 173 ? 2.956 -6.382 -6.691 1.00 92.31 173 ALA A O 1
ATOM 1447 N N . ASP A 1 174 ? 5.101 -5.801 -6.276 1.00 90.06 174 ASP A N 1
ATOM 1448 C CA . ASP A 1 174 ? 5.657 -6.193 -7.565 1.00 90.06 174 ASP A CA 1
ATOM 1449 C C . ASP A 1 174 ? 5.466 -7.692 -7.839 1.00 90.06 174 ASP A C 1
ATOM 1451 O O . ASP A 1 174 ? 5.408 -8.521 -6.925 1.00 90.06 174 ASP A O 1
ATOM 1455 N N . GLY A 1 175 ? 5.355 -8.068 -9.116 1.00 85.44 175 GLY A N 1
ATOM 1456 C CA . GLY A 1 175 ? 5.148 -9.462 -9.511 1.00 85.44 175 GLY A CA 1
ATOM 1457 C C . GLY A 1 175 ? 6.359 -10.353 -9.249 1.00 85.44 175 GLY A C 1
ATOM 1458 O O . GLY A 1 175 ? 6.222 -11.574 -9.154 1.00 85.44 175 GLY A O 1
ATOM 1459 N N . ASP A 1 176 ? 7.546 -9.774 -9.048 1.00 81.31 176 ASP A N 1
ATOM 1460 C CA . ASP A 1 176 ? 8.754 -10.512 -8.670 1.00 81.31 176 ASP A CA 1
ATOM 1461 C C . ASP A 1 176 ? 8.595 -11.296 -7.347 1.00 81.31 176 ASP A C 1
ATOM 1463 O O . ASP A 1 176 ? 9.230 -12.342 -7.148 1.00 81.31 176 ASP A O 1
ATOM 1467 N N . ILE A 1 177 ? 7.677 -10.853 -6.478 1.00 81.81 177 ILE A N 1
ATOM 1468 C CA . ILE A 1 177 ? 7.345 -11.504 -5.213 1.00 81.81 177 ILE A CA 1
ATOM 1469 C C . ILE A 1 177 ? 6.761 -12.898 -5.442 1.00 81.81 177 ILE A C 1
ATOM 1471 O O . ILE A 1 177 ? 6.917 -13.768 -4.586 1.00 81.81 177 ILE A O 1
ATOM 1475 N N . GLN A 1 178 ? 6.150 -13.150 -6.608 1.00 76.56 178 GLN A N 1
ATOM 1476 C CA . GLN A 1 178 ? 5.589 -14.454 -6.966 1.00 76.56 178 GLN A CA 1
ATOM 1477 C C . GLN A 1 178 ? 6.663 -15.548 -7.031 1.00 76.56 178 GLN A C 1
ATOM 1479 O O . GLN A 1 178 ? 6.375 -16.708 -6.741 1.00 76.56 178 GLN A O 1
ATOM 1484 N N . GLY A 1 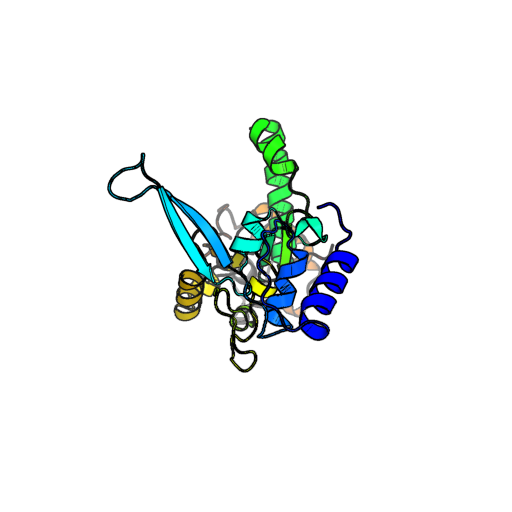179 ? 7.921 -15.185 -7.315 1.00 73.56 179 GLY A N 1
ATOM 1485 C CA . GLY A 1 179 ? 9.062 -16.103 -7.244 1.00 73.56 179 GLY A CA 1
ATOM 1486 C C . GLY A 1 179 ? 9.438 -16.528 -5.816 1.00 73.56 179 GLY A C 1
ATOM 1487 O O . GLY A 1 179 ? 10.224 -17.458 -5.642 1.00 73.56 179 GLY A O 1
ATOM 1488 N N . LYS A 1 180 ? 8.880 -15.876 -4.787 1.00 80.62 180 LYS A N 1
ATOM 1489 C CA . LYS A 1 180 ? 9.120 -16.136 -3.358 1.00 80.62 180 LYS A CA 1
ATOM 1490 C C . LYS A 1 180 ? 7.880 -16.789 -2.739 1.00 80.62 180 LYS A C 1
ATOM 1492 O O . LYS A 1 180 ? 7.131 -16.155 -1.993 1.00 80.62 180 LYS A O 1
ATOM 1497 N N . ALA A 1 181 ? 7.671 -18.068 -3.054 1.00 77.12 181 ALA A N 1
ATOM 1498 C CA . ALA A 1 181 ? 6.456 -18.817 -2.711 1.00 77.12 181 ALA A CA 1
ATOM 1499 C C . ALA A 1 181 ? 6.059 -18.730 -1.223 1.00 77.12 181 ALA A C 1
ATOM 1501 O O . ALA A 1 181 ? 4.883 -18.530 -0.917 1.00 77.12 181 ALA A O 1
ATOM 1502 N N . ASP A 1 182 ? 7.025 -18.808 -0.302 1.00 81.25 182 ASP A N 1
ATOM 1503 C CA . ASP A 1 182 ? 6.748 -18.713 1.136 1.00 81.25 182 ASP A CA 1
ATOM 1504 C C . ASP A 1 182 ? 6.216 -17.331 1.541 1.00 81.25 182 ASP A C 1
ATOM 1506 O O . ASP A 1 182 ? 5.253 -17.244 2.301 1.00 81.25 182 ASP A O 1
ATOM 1510 N N . ARG A 1 183 ? 6.769 -16.248 0.977 1.00 80.06 183 ARG A N 1
ATOM 1511 C CA . ARG A 1 183 ? 6.333 -14.871 1.268 1.00 80.06 183 ARG A CA 1
ATOM 1512 C C . ARG A 1 183 ? 4.902 -14.639 0.794 1.00 80.06 183 ARG A C 1
ATOM 1514 O O . ARG A 1 183 ? 4.090 -14.105 1.541 1.00 80.06 183 ARG A O 1
ATOM 1521 N N . VAL A 1 184 ? 4.569 -15.095 -0.414 1.00 82.44 184 VAL A N 1
ATOM 1522 C CA . VAL A 1 184 ? 3.203 -14.983 -0.950 1.00 82.44 184 VAL A CA 1
ATOM 1523 C C . VAL A 1 184 ? 2.218 -15.827 -0.147 1.00 82.44 184 VAL A C 1
ATOM 1525 O O . VAL A 1 184 ? 1.103 -15.375 0.101 1.00 82.44 184 VAL A O 1
ATOM 1528 N N . ARG A 1 185 ? 2.610 -17.034 0.283 1.00 84.75 185 ARG A N 1
ATOM 1529 C CA . ARG A 1 185 ? 1.759 -17.885 1.125 1.00 84.75 185 ARG A CA 1
ATOM 1530 C C . ARG A 1 185 ? 1.416 -17.193 2.441 1.00 84.75 185 ARG A C 1
ATOM 1532 O O . ARG A 1 185 ? 0.247 -17.172 2.803 1.00 84.75 185 ARG A O 1
ATOM 1539 N N . ILE A 1 186 ? 2.414 -16.617 3.111 1.00 85.31 186 ILE A N 1
ATOM 1540 C CA . ILE A 1 186 ? 2.225 -15.937 4.397 1.00 85.31 186 ILE A CA 1
ATOM 1541 C C . ILE A 1 186 ? 1.342 -14.690 4.239 1.00 85.31 186 ILE A C 1
ATOM 1543 O O . ILE A 1 186 ? 0.388 -14.511 4.988 1.00 85.31 186 ILE A O 1
ATOM 1547 N N . LEU A 1 187 ? 1.588 -13.864 3.218 1.00 86.00 187 LEU A N 1
ATOM 1548 C CA . LEU A 1 187 ? 0.746 -12.691 2.953 1.00 86.00 187 LEU A CA 1
ATOM 1549 C C . LEU A 1 187 ? -0.711 -13.084 2.680 1.00 86.00 187 LEU A C 1
ATOM 1551 O O . LEU A 1 187 ? -1.623 -12.449 3.192 1.00 86.00 187 LEU A O 1
ATOM 1555 N N . LYS A 1 188 ? -0.936 -14.163 1.923 1.00 85.81 188 LYS A N 1
ATOM 1556 C CA . LYS A 1 188 ? -2.283 -14.681 1.640 1.00 85.81 188 LYS A CA 1
ATOM 1557 C C . LYS A 1 188 ? -2.989 -15.273 2.860 1.00 85.81 188 LYS A C 1
ATOM 1559 O O . LYS A 1 188 ? -4.211 -15.365 2.833 1.00 85.81 188 LYS A O 1
ATOM 1564 N N . SER A 1 189 ? -2.252 -15.723 3.878 1.00 87.12 189 SER A N 1
ATOM 1565 C CA . SER A 1 189 ? -2.853 -16.179 5.137 1.00 87.12 189 SER A CA 1
ATOM 1566 C C . SER A 1 189 ? -3.138 -15.034 6.104 1.00 87.12 189 SER A C 1
ATOM 1568 O O . SER A 1 189 ? -4.076 -15.136 6.883 1.00 87.12 189 SER A O 1
ATOM 1570 N N . GLU A 1 190 ? -2.337 -13.966 6.068 1.00 87.31 190 GLU A N 1
ATOM 1571 C CA . GLU A 1 190 ? -2.471 -12.819 6.977 1.00 87.31 190 GLU A CA 1
ATOM 1572 C C . GLU A 1 190 ? -3.438 -11.741 6.448 1.00 87.31 190 GLU A C 1
ATOM 1574 O O . GLU A 1 190 ? -4.055 -11.028 7.236 1.00 87.31 190 GLU A O 1
ATOM 1579 N N . LEU A 1 191 ? -3.593 -11.616 5.124 1.00 88.12 191 LEU A N 1
ATOM 1580 C CA . LEU A 1 191 ? -4.447 -10.615 4.478 1.00 88.12 191 LEU A CA 1
ATOM 1581 C C . LEU A 1 191 ? -5.637 -11.247 3.755 1.00 88.12 191 LEU A C 1
ATOM 1583 O O . LEU A 1 191 ? -5.522 -12.262 3.067 1.00 88.12 191 LEU A O 1
ATOM 1587 N N . ASN A 1 192 ? -6.776 -10.557 3.819 1.00 88.00 192 ASN A N 1
ATOM 1588 C CA . ASN A 1 192 ? -7.933 -10.865 2.986 1.00 88.00 192 ASN A CA 1
ATOM 1589 C C . ASN A 1 192 ? -7.597 -10.694 1.500 1.00 88.00 192 ASN A C 1
ATOM 1591 O O . ASN A 1 192 ? -6.795 -9.840 1.125 1.00 88.00 192 ASN A O 1
ATOM 1595 N N . LYS A 1 193 ? -8.287 -11.447 0.635 1.00 86.75 193 LYS A N 1
ATOM 1596 C CA . LYS A 1 193 ? -8.096 -11.397 -0.826 1.00 86.75 193 LYS A CA 1
ATOM 1597 C C . LYS A 1 193 ? -8.264 -9.992 -1.424 1.00 86.75 193 LYS A C 1
ATOM 1599 O O . LYS A 1 193 ? -7.672 -9.701 -2.454 1.00 86.75 193 LYS A O 1
ATOM 1604 N N . GLU A 1 194 ? -9.069 -9.145 -0.792 1.00 89.25 194 GLU A N 1
ATOM 1605 C CA . GLU A 1 194 ? -9.334 -7.765 -1.223 1.00 89.25 194 GLU A CA 1
ATOM 1606 C C . GLU A 1 194 ? -8.265 -6.767 -0.738 1.00 89.25 194 GLU A C 1
ATOM 1608 O O . GLU A 1 194 ? -8.162 -5.667 -1.273 1.00 89.25 194 GLU A O 1
ATOM 1613 N N . ASN A 1 195 ? -7.439 -7.167 0.236 1.00 90.88 195 ASN A N 1
ATOM 1614 C CA . ASN A 1 195 ? -6.462 -6.315 0.917 1.00 90.88 195 ASN A CA 1
ATOM 1615 C C . ASN A 1 195 ? -5.032 -6.503 0.391 1.00 90.88 195 ASN A C 1
ATOM 1617 O O . ASN A 1 195 ? -4.082 -5.950 0.948 1.00 90.88 195 ASN A O 1
ATOM 1621 N N . TYR A 1 196 ? -4.854 -7.260 -0.693 1.00 92.44 196 TYR A N 1
ATOM 1622 C CA . TYR A 1 196 ? -3.585 -7.327 -1.404 1.00 92.44 196 TYR A CA 1
ATOM 1623 C C . TYR A 1 196 ? -3.786 -7.369 -2.921 1.00 92.44 196 TYR A C 1
ATOM 1625 O O . TYR A 1 196 ? -4.746 -7.943 -3.434 1.00 92.44 196 TYR A O 1
ATOM 1633 N N . TYR A 1 197 ? -2.829 -6.806 -3.648 1.00 93.19 197 TYR A N 1
ATOM 1634 C CA . TYR A 1 197 ? -2.749 -6.836 -5.098 1.00 93.19 197 TYR A CA 1
ATOM 1635 C C . TYR A 1 197 ? -1.298 -7.076 -5.513 1.00 93.19 197 TYR A C 1
ATOM 1637 O O . TYR A 1 197 ? -0.423 -6.245 -5.284 1.00 93.19 197 TYR A O 1
ATOM 1645 N N . ILE A 1 198 ? -1.034 -8.244 -6.095 1.00 91.62 198 ILE A N 1
ATOM 1646 C CA . ILE A 1 198 ? 0.285 -8.585 -6.633 1.00 91.62 198 ILE A CA 1
ATOM 1647 C C . ILE A 1 198 ? 0.227 -8.363 -8.138 1.00 91.62 198 ILE A C 1
ATOM 1649 O O . ILE A 1 198 ? -0.655 -8.915 -8.798 1.00 91.62 198 ILE A O 1
ATOM 1653 N N . LEU A 1 199 ? 1.154 -7.571 -8.668 1.00 91.56 199 LEU A N 1
ATOM 1654 C CA . LEU A 1 199 ? 1.230 -7.291 -10.096 1.00 91.56 199 LEU A CA 1
ATOM 1655 C C . LEU A 1 199 ? 1.511 -8.567 -10.906 1.00 91.56 199 LEU A C 1
ATOM 1657 O O . LEU A 1 199 ? 2.229 -9.468 -10.468 1.00 91.56 199 LEU A O 1
ATOM 1661 N N . GLU A 1 200 ? 0.925 -8.648 -12.102 1.00 90.44 200 GLU A N 1
ATOM 1662 C CA . GLU A 1 200 ? 1.197 -9.730 -13.062 1.00 90.44 200 GLU A CA 1
ATOM 1663 C C . GLU A 1 200 ? 2.531 -9.515 -13.792 1.00 90.44 200 GLU A C 1
ATOM 1665 O O . GLU A 1 200 ? 3.227 -10.467 -14.156 1.00 90.44 200 GLU A O 1
ATOM 1670 N N . CYS A 1 201 ? 2.909 -8.251 -13.973 1.00 90.62 201 CYS A N 1
ATOM 1671 C CA . CYS A 1 201 ? 4.183 -7.839 -14.531 1.00 90.62 201 CYS A CA 1
ATOM 1672 C C . CYS A 1 201 ? 5.287 -7.810 -13.463 1.00 90.62 201 CYS A C 1
ATOM 1674 O O . CYS A 1 201 ? 5.008 -7.802 -12.265 1.00 90.62 201 CYS A O 1
ATOM 1676 N N . LYS A 1 202 ? 6.556 -7.791 -13.891 1.00 89.62 202 LYS A N 1
ATOM 1677 C CA . LYS A 1 202 ? 7.693 -7.906 -12.968 1.00 89.62 202 LYS A CA 1
ATOM 1678 C C . LYS A 1 202 ? 7.726 -6.801 -11.908 1.00 89.62 202 LYS A C 1
ATOM 1680 O O . LYS A 1 202 ? 7.839 -7.121 -10.733 1.00 89.62 202 LYS A O 1
ATOM 1685 N N . GLU A 1 203 ? 7.690 -5.551 -12.351 1.00 90.19 203 GLU A N 1
ATOM 1686 C CA . GLU A 1 203 ? 7.789 -4.328 -11.544 1.00 90.19 203 GLU A CA 1
ATOM 1687 C C . GLU A 1 203 ? 6.667 -3.363 -11.955 1.00 90.19 203 GLU A C 1
ATOM 1689 O O . GLU A 1 203 ? 6.132 -3.463 -13.068 1.00 90.19 203 GLU A O 1
ATOM 1694 N N . THR A 1 204 ? 6.292 -2.425 -11.083 1.00 90.38 204 THR A N 1
ATOM 1695 C CA . THR A 1 204 ? 5.230 -1.441 -11.366 1.00 90.38 204 THR A CA 1
ATOM 1696 C C . THR A 1 204 ? 5.478 -0.669 -12.668 1.00 90.38 204 THR A C 1
ATOM 1698 O O . THR A 1 204 ? 4.538 -0.393 -13.419 1.00 90.38 204 THR A O 1
ATOM 1701 N N . GLU A 1 205 ? 6.734 -0.380 -13.016 1.00 90.44 205 GLU A N 1
ATOM 1702 C CA . GLU A 1 205 ? 7.121 0.297 -14.257 1.00 90.44 205 GLU A CA 1
ATOM 1703 C C . GLU A 1 205 ? 6.676 -0.434 -15.529 1.00 90.44 205 GLU A C 1
ATOM 1705 O O . GLU A 1 205 ? 6.444 0.220 -16.550 1.00 90.44 205 GLU A O 1
ATOM 1710 N N . ASN A 1 206 ? 6.543 -1.764 -15.495 1.00 92.38 206 ASN A N 1
ATOM 1711 C CA . ASN A 1 206 ? 6.077 -2.540 -16.647 1.00 92.38 206 ASN A CA 1
ATOM 1712 C C . ASN A 1 206 ? 4.622 -2.214 -17.024 1.00 92.38 206 ASN A C 1
ATOM 1714 O O . ASN A 1 206 ? 4.235 -2.438 -18.167 1.00 92.38 206 ASN A O 1
ATOM 1718 N N . THR A 1 207 ? 3.831 -1.648 -16.104 1.00 91.69 207 THR A N 1
ATOM 1719 C CA . THR A 1 207 ? 2.443 -1.226 -16.375 1.00 91.69 207 THR A CA 1
ATOM 1720 C C . THR A 1 207 ? 2.351 0.067 -17.195 1.00 91.69 207 THR A C 1
ATOM 1722 O O . THR A 1 207 ? 1.268 0.456 -17.639 1.00 91.69 207 THR A O 1
ATOM 1725 N N . LEU A 1 208 ? 3.471 0.773 -17.394 1.00 92.00 208 LEU A N 1
ATOM 1726 C CA . LEU A 1 208 ? 3.471 2.056 -18.084 1.00 92.00 208 LEU A CA 1
ATOM 1727 C C . LEU A 1 208 ? 3.262 1.890 -19.598 1.00 92.00 208 LEU A C 1
ATOM 1729 O O . LEU A 1 208 ? 3.846 1.001 -20.217 1.00 92.00 208 LEU A O 1
ATOM 1733 N N . PRO A 1 209 ? 2.538 2.821 -20.250 1.00 92.00 209 PRO A N 1
ATOM 1734 C CA . PRO A 1 209 ? 2.360 2.782 -21.697 1.00 92.00 209 PRO A CA 1
ATOM 1735 C C . PRO A 1 209 ? 3.694 2.829 -22.451 1.00 92.00 209 PRO A C 1
ATOM 1737 O O . PRO A 1 209 ? 4.544 3.686 -22.165 1.00 92.00 209 PRO A O 1
ATOM 1740 N N . LYS A 1 210 ? 3.829 2.002 -23.501 1.00 92.88 210 LYS A N 1
ATOM 1741 C CA . LYS A 1 210 ? 5.000 1.962 -24.399 1.00 92.88 210 LYS A CA 1
ATOM 1742 C C . LYS A 1 210 ? 5.462 3.355 -24.817 1.00 92.88 210 LYS A C 1
ATOM 1744 O O . LYS A 1 210 ? 6.646 3.675 -24.733 1.00 92.88 210 LYS A O 1
ATOM 1749 N N . SER A 1 211 ? 4.528 4.205 -25.242 1.00 91.94 211 SER A N 1
ATOM 1750 C CA . SER A 1 211 ? 4.824 5.562 -25.715 1.00 91.94 211 SER A CA 1
ATOM 1751 C C . SER A 1 211 ? 5.516 6.430 -24.656 1.00 91.94 211 SER A C 1
ATOM 1753 O O . SER A 1 211 ? 6.433 7.187 -24.983 1.00 91.94 211 SER A O 1
ATOM 1755 N N . SER A 1 212 ? 5.135 6.296 -23.382 1.00 91.69 212 SER A N 1
ATOM 1756 C CA . SER A 1 212 ? 5.776 6.998 -22.268 1.00 91.69 212 SER A CA 1
ATOM 1757 C C . SER A 1 212 ? 7.184 6.469 -22.012 1.00 91.69 212 SER A C 1
ATOM 1759 O O . SER A 1 212 ? 8.110 7.275 -21.900 1.00 91.69 212 SER A O 1
ATOM 1761 N N . ILE A 1 213 ? 7.362 5.145 -21.997 1.00 91.38 213 ILE A N 1
ATOM 1762 C CA . ILE A 1 213 ? 8.669 4.500 -21.793 1.00 91.38 213 ILE A CA 1
ATOM 1763 C C . ILE A 1 213 ? 9.645 4.906 -22.906 1.00 91.38 213 ILE A C 1
ATOM 1765 O O . ILE A 1 213 ? 10.735 5.408 -22.628 1.00 91.38 213 ILE A O 1
ATOM 1769 N N . VAL A 1 214 ? 9.237 4.774 -24.174 1.00 92.06 214 VAL A N 1
ATOM 1770 C CA . VAL A 1 214 ? 10.061 5.121 -25.346 1.00 92.06 214 VAL A CA 1
ATOM 1771 C C . VAL A 1 214 ? 10.443 6.601 -25.340 1.00 92.06 214 VAL A C 1
ATOM 1773 O O . VAL A 1 214 ? 11.607 6.946 -25.562 1.00 92.06 214 VAL A O 1
ATOM 1776 N N . ARG A 1 215 ? 9.488 7.492 -25.040 1.00 92.50 215 ARG A N 1
ATOM 1777 C CA . ARG A 1 215 ? 9.745 8.936 -24.942 1.00 92.50 215 ARG A CA 1
ATOM 1778 C C . ARG A 1 215 ? 10.792 9.242 -23.873 1.00 92.50 215 ARG A C 1
ATOM 1780 O O . ARG A 1 215 ? 11.742 9.975 -24.145 1.00 92.50 215 ARG A O 1
ATOM 1787 N N . VAL A 1 216 ? 10.646 8.681 -22.672 1.00 89.94 216 VAL A N 1
ATOM 1788 C CA . VAL A 1 216 ? 11.595 8.904 -21.569 1.00 89.94 216 VAL A CA 1
ATOM 1789 C C . VAL A 1 216 ? 12.969 8.323 -21.904 1.00 89.94 216 VAL A C 1
ATOM 1791 O O . VAL A 1 216 ? 13.976 8.995 -21.677 1.00 89.94 216 VAL A O 1
ATOM 1794 N N . ALA A 1 217 ? 13.030 7.136 -22.511 1.00 89.88 217 ALA A N 1
ATOM 1795 C CA . ALA A 1 217 ? 14.279 6.526 -22.962 1.00 89.88 217 ALA A CA 1
ATOM 1796 C C . ALA A 1 217 ? 15.034 7.416 -23.953 1.00 89.88 217 ALA A C 1
ATOM 1798 O O . ALA A 1 217 ? 16.219 7.685 -23.751 1.00 89.88 217 ALA A O 1
ATOM 1799 N N . LYS A 1 218 ? 14.343 7.966 -24.959 1.00 91.12 218 LYS A N 1
ATOM 1800 C CA . LYS A 1 218 ? 14.931 8.905 -25.928 1.00 91.12 218 LYS A CA 1
ATOM 1801 C C . LYS A 1 218 ? 15.481 10.175 -25.278 1.00 91.12 218 LYS A C 1
ATOM 1803 O O . LYS A 1 218 ? 16.522 10.671 -25.699 1.00 91.12 218 LYS A O 1
ATOM 1808 N N . VAL A 1 219 ? 14.825 10.685 -24.235 1.00 91.12 219 VAL A N 1
ATOM 1809 C CA . VAL A 1 219 ? 15.278 11.882 -23.502 1.00 91.12 219 VAL A CA 1
ATOM 1810 C C . VAL A 1 219 ? 16.457 11.577 -22.571 1.00 91.12 219 VAL A C 1
ATOM 1812 O O . VAL A 1 219 ? 17.368 12.397 -22.426 1.00 91.12 219 VAL A O 1
ATOM 1815 N N . ARG A 1 220 ? 16.452 10.414 -21.912 1.00 87.44 220 ARG A N 1
ATOM 1816 C CA . ARG A 1 220 ? 17.458 10.043 -20.905 1.00 87.44 220 ARG A CA 1
ATOM 1817 C C . ARG A 1 220 ? 18.738 9.497 -21.523 1.00 87.44 220 ARG A C 1
ATOM 1819 O O . ARG A 1 220 ? 19.814 9.867 -21.059 1.00 87.44 220 ARG A O 1
ATOM 1826 N N . PHE A 1 221 ? 18.642 8.684 -22.575 1.00 87.00 221 PHE A N 1
ATOM 1827 C CA . PHE A 1 221 ? 19.791 8.013 -23.186 1.00 87.00 221 PHE A CA 1
ATOM 1828 C C . PHE A 1 221 ? 20.942 8.968 -23.559 1.00 87.00 221 PHE A C 1
ATOM 1830 O O . PHE A 1 221 ? 22.080 8.690 -23.174 1.00 87.00 221 PHE A O 1
ATOM 1837 N N . PRO A 1 222 ? 20.714 10.134 -24.203 1.00 87.75 222 PRO A N 1
ATOM 1838 C CA . PRO A 1 222 ? 21.799 11.059 -24.547 1.00 87.75 222 PRO A CA 1
ATOM 1839 C C . PRO A 1 222 ? 22.569 11.588 -23.329 1.00 87.75 222 PRO A C 1
ATOM 1841 O O . PRO A 1 222 ? 23.781 11.809 -23.420 1.00 87.75 222 PRO A O 1
ATOM 1844 N N . ARG A 1 223 ? 21.880 11.737 -22.187 1.00 87.56 223 ARG A N 1
ATOM 1845 C CA . ARG A 1 223 ? 22.418 12.257 -20.918 1.00 87.56 223 ARG A CA 1
ATOM 1846 C C . ARG A 1 223 ? 23.225 11.219 -20.134 1.00 87.56 223 ARG A C 1
ATOM 1848 O O . ARG A 1 223 ? 23.839 11.560 -19.128 1.00 87.56 223 ARG A O 1
ATOM 1855 N N . MET A 1 224 ? 23.223 9.959 -20.566 1.00 83.94 224 MET A N 1
ATOM 1856 C CA . MET A 1 224 ? 23.988 8.902 -19.909 1.00 83.94 224 MET A CA 1
ATOM 1857 C C . MET A 1 224 ? 25.487 9.036 -20.175 1.00 83.94 224 MET A C 1
ATOM 1859 O O . MET A 1 224 ? 25.921 9.632 -21.170 1.00 83.94 224 MET A O 1
ATOM 1863 N N . LYS A 1 225 ? 26.280 8.430 -19.286 1.00 84.25 225 LYS A N 1
ATOM 1864 C CA . LYS A 1 225 ? 27.740 8.405 -19.387 1.00 84.25 225 LYS A CA 1
ATOM 1865 C C . LYS A 1 225 ? 28.184 7.814 -20.738 1.00 84.25 225 LYS A C 1
ATOM 1867 O O . LYS A 1 225 ? 27.569 6.851 -21.209 1.00 84.25 225 LYS A O 1
ATOM 1872 N N . PRO A 1 226 ? 29.224 8.365 -21.390 1.00 82.50 226 PRO A N 1
ATOM 1873 C CA . PRO A 1 226 ? 29.692 7.888 -22.692 1.00 82.50 226 PRO A CA 1
ATOM 1874 C C . PRO A 1 226 ? 29.994 6.388 -22.733 1.00 82.50 226 PRO A C 1
ATOM 1876 O O . PRO A 1 226 ? 29.675 5.730 -23.721 1.00 82.50 226 PRO A O 1
ATOM 1879 N N . GLU A 1 227 ? 30.551 5.828 -21.658 1.00 78.75 227 GLU A N 1
ATOM 1880 C CA . GLU A 1 227 ? 30.893 4.406 -21.554 1.00 78.75 227 GLU A CA 1
ATOM 1881 C C . GLU A 1 227 ? 29.651 3.520 -21.648 1.00 78.75 227 GLU A C 1
ATOM 1883 O O . GLU A 1 227 ? 29.679 2.495 -22.329 1.00 78.75 227 GLU A O 1
ATOM 1888 N N . THR A 1 228 ? 28.545 3.954 -21.037 1.00 73.75 228 THR A N 1
ATOM 1889 C CA . THR A 1 228 ? 27.256 3.256 -21.092 1.00 73.75 228 THR A CA 1
ATOM 1890 C C . THR A 1 228 ? 26.653 3.297 -22.492 1.00 73.75 228 THR A C 1
ATOM 1892 O O . THR A 1 228 ? 25.947 2.373 -22.856 1.00 73.75 228 THR A O 1
ATOM 1895 N N . LYS A 1 229 ? 26.957 4.310 -23.315 1.00 81.69 229 LYS A N 1
ATOM 1896 C CA . LYS A 1 229 ? 26.388 4.463 -24.668 1.00 81.69 229 LYS A CA 1
ATOM 1897 C C . LYS A 1 229 ? 27.113 3.656 -25.748 1.00 81.69 229 LYS A C 1
ATOM 1899 O O . LYS A 1 229 ? 26.523 3.372 -26.783 1.00 81.69 229 LYS A O 1
ATOM 1904 N N . LYS A 1 230 ? 28.380 3.271 -25.549 1.00 83.25 230 LYS A N 1
ATOM 1905 C CA . LYS A 1 230 ? 29.213 2.650 -26.607 1.00 83.25 230 LYS A CA 1
ATOM 1906 C C . LYS A 1 230 ? 28.550 1.426 -27.256 1.00 83.25 230 LYS A C 1
ATOM 1908 O O . LYS A 1 230 ? 28.550 1.311 -28.485 1.00 83.25 230 LYS A O 1
ATOM 1913 N N . SER A 1 231 ? 27.943 0.567 -26.439 1.00 84.75 231 SER A N 1
ATOM 1914 C CA . SER A 1 231 ? 27.335 -0.706 -26.857 1.00 84.75 231 SER A CA 1
ATOM 1915 C C . SER A 1 231 ? 25.872 -0.615 -27.299 1.00 84.75 231 SER A C 1
ATOM 1917 O O . SER A 1 231 ? 25.322 -1.623 -27.742 1.00 84.75 231 SER A O 1
ATOM 1919 N N . TYR A 1 232 ? 25.251 0.562 -27.214 1.00 87.62 232 TYR A N 1
ATOM 1920 C CA . TYR A 1 232 ? 23.816 0.734 -27.431 1.00 87.62 232 TYR A CA 1
ATOM 1921 C C . TYR A 1 232 ? 23.527 1.847 -28.445 1.00 87.62 232 TYR A C 1
ATOM 1923 O O . TYR A 1 232 ? 24.322 2.771 -28.625 1.00 87.62 232 TYR A O 1
ATOM 1931 N N . ASP A 1 233 ? 22.398 1.741 -29.132 1.00 90.25 233 ASP A N 1
ATOM 1932 C CA . ASP A 1 233 ? 21.902 2.700 -30.111 1.00 90.25 233 ASP A CA 1
ATOM 1933 C C . ASP A 1 233 ? 20.412 2.955 -29.866 1.00 90.25 233 ASP A C 1
ATOM 1935 O O . ASP A 1 233 ? 19.566 2.096 -30.105 1.00 90.25 233 ASP A O 1
ATOM 1939 N N . ILE A 1 234 ? 20.097 4.156 -29.374 1.00 91.44 234 ILE A N 1
ATOM 1940 C CA . ILE A 1 234 ? 18.730 4.545 -29.023 1.00 91.44 234 ILE A CA 1
ATOM 1941 C C . ILE A 1 234 ? 17.786 4.578 -30.224 1.00 91.44 234 ILE A C 1
ATOM 1943 O O . ILE A 1 234 ? 16.585 4.438 -30.027 1.00 91.44 234 ILE A O 1
ATOM 1947 N N . SER A 1 235 ? 18.286 4.724 -31.456 1.00 91.44 235 SER A N 1
ATOM 1948 C CA . SER A 1 235 ? 17.429 4.707 -32.650 1.00 91.44 235 SER A CA 1
ATOM 1949 C C . SER A 1 235 ? 16.720 3.360 -32.839 1.00 91.44 235 SER A C 1
ATOM 1951 O O . SER A 1 235 ? 15.597 3.311 -33.335 1.00 91.44 235 SER A O 1
ATOM 1953 N N . LEU A 1 236 ? 17.317 2.271 -32.344 1.00 92.19 236 LEU A N 1
ATOM 1954 C CA . LEU A 1 236 ? 16.746 0.926 -32.409 1.00 92.19 236 LEU A CA 1
ATOM 1955 C C . LEU A 1 236 ? 15.486 0.768 -31.550 1.00 92.19 236 LEU A C 1
ATOM 1957 O O . LEU A 1 236 ? 14.734 -0.185 -31.750 1.00 92.19 236 LEU A O 1
ATOM 1961 N N . ILE A 1 237 ? 15.217 1.685 -30.613 1.00 91.50 237 ILE A N 1
ATOM 1962 C CA . ILE A 1 237 ? 14.020 1.613 -29.765 1.00 91.50 237 ILE A CA 1
ATOM 1963 C C . ILE A 1 237 ? 12.724 1.730 -30.579 1.00 91.50 237 ILE A C 1
ATOM 1965 O O . ILE A 1 237 ? 11.701 1.182 -30.181 1.00 91.50 237 ILE A O 1
ATOM 1969 N N . ASP A 1 238 ? 12.779 2.386 -31.742 1.00 91.94 238 ASP A N 1
ATOM 1970 C CA . ASP A 1 238 ? 11.632 2.547 -32.641 1.00 91.94 238 ASP A CA 1
ATOM 1971 C C . ASP A 1 238 ? 11.233 1.239 -33.341 1.00 91.94 238 ASP A C 1
ATOM 1973 O O . ASP A 1 238 ? 10.151 1.147 -33.913 1.00 91.94 238 ASP A O 1
ATOM 1977 N N . SER A 1 239 ? 12.065 0.194 -33.246 1.00 91.25 239 SER A N 1
ATOM 1978 C CA . SER A 1 239 ? 11.715 -1.155 -33.709 1.00 91.25 239 SER A CA 1
ATOM 1979 C C . SER A 1 239 ? 10.697 -1.871 -32.809 1.00 91.25 239 SER A C 1
ATOM 1981 O O . SER A 1 239 ? 10.195 -2.934 -33.178 1.00 91.25 239 SER A O 1
ATOM 1983 N N . ILE A 1 240 ? 10.387 -1.322 -31.628 1.00 91.62 240 ILE A N 1
ATOM 1984 C CA . ILE A 1 240 ? 9.375 -1.871 -30.721 1.00 91.62 240 ILE A CA 1
ATOM 1985 C C . ILE A 1 240 ? 7.985 -1.473 -31.236 1.00 91.62 240 ILE A C 1
ATOM 1987 O O . ILE A 1 240 ? 7.472 -0.390 -30.947 1.00 91.62 240 ILE A O 1
ATOM 1991 N N . THR A 1 241 ? 7.374 -2.361 -32.018 1.00 90.62 241 THR A N 1
ATOM 1992 C CA . THR A 1 241 ? 6.037 -2.151 -32.591 1.00 90.62 241 THR A CA 1
ATOM 1993 C C . THR A 1 241 ? 4.921 -2.581 -31.644 1.00 90.62 241 THR A C 1
ATOM 1995 O O . THR A 1 241 ? 3.937 -1.856 -31.510 1.00 90.62 241 THR A O 1
ATOM 1998 N N . ASP A 1 242 ? 5.101 -3.701 -30.948 1.00 92.12 242 ASP A N 1
ATOM 1999 C CA . ASP A 1 242 ? 4.131 -4.259 -30.003 1.00 92.12 242 ASP A CA 1
ATOM 2000 C C . ASP A 1 242 ? 3.865 -3.301 -28.827 1.00 92.12 242 ASP A C 1
ATOM 2002 O O . ASP A 1 242 ? 4.791 -2.907 -28.116 1.00 92.12 242 ASP A O 1
ATOM 2006 N N . GLU A 1 243 ? 2.600 -2.909 -28.640 1.00 89.44 243 GLU A N 1
ATOM 2007 C CA . GLU A 1 243 ? 2.158 -2.026 -27.550 1.00 89.44 243 GLU A CA 1
ATOM 2008 C C . GLU A 1 243 ? 2.350 -2.660 -26.168 1.00 89.44 243 GLU A C 1
ATOM 2010 O O . GLU A 1 243 ? 2.644 -1.943 -25.212 1.00 89.44 243 GLU A O 1
ATOM 2015 N N . ASN A 1 244 ? 2.285 -3.991 -26.080 1.00 91.56 244 ASN A N 1
ATOM 2016 C CA . ASN A 1 244 ? 2.412 -4.733 -24.826 1.00 91.56 244 ASN A CA 1
ATOM 2017 C C . ASN A 1 244 ? 3.836 -5.253 -24.591 1.00 91.56 244 ASN A C 1
ATOM 2019 O O . ASN A 1 244 ? 4.069 -6.018 -23.665 1.00 91.56 244 ASN A O 1
ATOM 2023 N N . TYR A 1 245 ? 4.821 -4.819 -25.386 1.00 92.00 245 TYR A N 1
ATOM 2024 C CA . TYR A 1 245 ? 6.203 -5.300 -25.276 1.00 92.00 245 TYR A CA 1
ATOM 2025 C C . TYR A 1 245 ? 6.800 -5.165 -23.862 1.00 92.00 245 TYR A C 1
ATOM 2027 O O . TYR A 1 245 ? 7.644 -5.966 -23.456 1.00 92.00 245 TYR A O 1
ATOM 2035 N N . PHE A 1 246 ? 6.396 -4.122 -23.133 1.00 92.00 246 PHE A N 1
ATOM 2036 C CA . PHE A 1 246 ? 6.869 -3.854 -21.777 1.00 92.00 246 PHE A CA 1
ATOM 2037 C C . PHE A 1 246 ? 6.042 -4.542 -20.690 1.00 92.00 246 PHE A C 1
ATOM 2039 O O . PHE A 1 246 ? 6.526 -4.621 -19.564 1.00 92.00 246 PHE A O 1
ATOM 2046 N N . ASP A 1 247 ? 4.869 -5.084 -21.015 1.00 92.25 247 ASP A N 1
ATOM 2047 C CA . ASP A 1 247 ? 4.066 -5.886 -20.096 1.00 92.25 247 ASP A CA 1
ATOM 2048 C C . ASP A 1 247 ? 4.668 -7.295 -20.000 1.00 92.25 247 ASP A C 1
ATOM 2050 O O . ASP A 1 247 ? 4.446 -8.169 -20.840 1.00 92.25 247 ASP A O 1
ATOM 2054 N N . HIS A 1 248 ? 5.563 -7.485 -19.028 1.00 91.19 248 HIS A N 1
ATOM 2055 C CA . HIS A 1 248 ? 6.396 -8.679 -18.961 1.00 91.19 248 HIS A CA 1
ATOM 2056 C C . HIS A 1 248 ? 6.597 -9.157 -17.520 1.00 91.19 248 HIS A C 1
ATOM 2058 O O . HIS A 1 248 ? 7.165 -8.453 -16.688 1.00 91.19 248 HIS A O 1
ATOM 2064 N N . ALA A 1 249 ? 6.249 -10.417 -17.246 1.00 89.56 249 ALA A N 1
ATOM 2065 C CA . ALA A 1 249 ? 6.342 -11.011 -15.905 1.00 89.56 249 ALA A CA 1
ATOM 2066 C C . ALA A 1 249 ? 7.788 -11.198 -15.396 1.00 89.56 249 ALA A C 1
ATOM 2068 O O . ALA A 1 249 ? 8.087 -11.004 -14.225 1.00 89.56 249 ALA A O 1
ATOM 2069 N N . ASN A 1 250 ? 8.724 -11.575 -16.278 1.00 88.88 250 ASN A N 1
ATOM 2070 C CA . ASN A 1 250 ? 10.089 -11.943 -15.854 1.00 88.88 250 ASN A CA 1
ATOM 2071 C C . ASN A 1 250 ? 11.138 -10.815 -15.935 1.00 88.88 250 ASN A C 1
ATOM 2073 O O . ASN A 1 250 ? 12.200 -10.890 -15.293 1.00 88.88 250 ASN A O 1
ATOM 2077 N N . TYR A 1 251 ? 10.908 -9.786 -16.755 1.00 90.25 251 TYR A N 1
ATOM 2078 C CA . TYR A 1 251 ? 11.920 -8.789 -17.108 1.00 90.25 251 TYR A CA 1
ATOM 2079 C C . TYR A 1 251 ? 11.393 -7.371 -16.903 1.00 90.25 251 TYR A C 1
ATOM 2081 O O . TYR A 1 251 ? 10.369 -6.997 -17.458 1.00 90.25 251 TYR A O 1
ATOM 2089 N N . GLY A 1 252 ? 12.144 -6.591 -16.125 1.00 89.44 252 GLY A N 1
ATOM 2090 C CA . GLY A 1 252 ? 11.858 -5.183 -15.899 1.00 89.44 252 GLY A CA 1
ATOM 2091 C C . GLY A 1 252 ? 12.184 -4.370 -17.141 1.00 89.44 252 GLY A C 1
ATOM 2092 O O . GLY A 1 252 ? 12.940 -4.818 -18.023 1.00 89.44 252 GLY A O 1
ATOM 2093 N N . ILE A 1 253 ? 11.648 -3.159 -17.203 1.00 90.44 253 ILE A N 1
ATOM 2094 C CA . ILE A 1 253 ? 11.714 -2.315 -18.397 1.00 90.44 253 ILE A CA 1
ATOM 2095 C C . ILE A 1 253 ? 13.160 -2.012 -18.808 1.00 90.44 253 ILE A C 1
ATOM 2097 O O . ILE A 1 253 ? 13.463 -1.984 -19.999 1.00 90.44 253 ILE A O 1
ATOM 2101 N N . GLY A 1 254 ? 14.089 -1.889 -17.851 1.00 87.75 254 GLY A N 1
ATOM 2102 C CA . GLY A 1 254 ? 15.503 -1.621 -18.134 1.00 87.75 254 GLY A CA 1
ATOM 2103 C C . GLY A 1 254 ? 16.149 -2.726 -18.971 1.00 87.75 254 GLY A C 1
ATOM 2104 O O . GLY A 1 254 ? 16.798 -2.455 -19.980 1.00 87.75 254 GLY A O 1
ATOM 2105 N N . LYS A 1 255 ? 15.889 -3.995 -18.624 1.00 88.44 255 LYS A N 1
ATOM 2106 C CA . LYS A 1 255 ? 16.394 -5.146 -19.388 1.00 88.44 255 LYS A CA 1
ATOM 2107 C C . LYS A 1 255 ? 15.736 -5.244 -20.765 1.00 88.44 255 LYS A C 1
ATOM 2109 O O . LYS A 1 255 ? 16.409 -5.588 -21.739 1.00 88.44 255 LYS A O 1
ATOM 2114 N N . LEU A 1 256 ? 14.437 -4.957 -20.848 1.00 91.12 256 LEU A N 1
ATOM 2115 C CA . LEU A 1 256 ? 13.686 -4.992 -22.102 1.00 91.12 256 LEU A CA 1
ATOM 2116 C C . LEU A 1 256 ? 14.181 -3.926 -23.083 1.00 91.12 256 LEU A C 1
ATOM 2118 O O . LEU A 1 256 ? 14.407 -4.250 -24.251 1.00 91.12 256 LEU A O 1
ATOM 2122 N N . ILE A 1 257 ? 14.426 -2.703 -22.602 1.00 90.88 257 ILE A N 1
ATOM 2123 C CA . ILE A 1 257 ? 15.042 -1.621 -23.379 1.00 90.88 257 ILE A CA 1
ATOM 2124 C C . ILE A 1 257 ? 16.443 -2.040 -23.821 1.00 90.88 257 ILE A C 1
ATOM 2126 O O . ILE A 1 257 ? 16.705 -2.058 -25.023 1.00 90.88 257 ILE A O 1
ATOM 2130 N N . ASP A 1 258 ? 17.309 -2.445 -22.883 1.00 87.69 258 ASP A N 1
ATOM 2131 C CA . ASP A 1 258 ? 18.691 -2.851 -23.173 1.00 87.69 258 ASP A CA 1
ATOM 2132 C C . ASP A 1 258 ? 18.761 -3.901 -24.278 1.00 87.69 258 ASP A C 1
ATOM 2134 O O . ASP A 1 258 ? 19.576 -3.795 -25.193 1.00 87.69 258 ASP A O 1
ATOM 2138 N N . SER A 1 259 ? 17.892 -4.912 -24.211 1.00 88.50 259 SER A N 1
ATOM 2139 C CA . SER A 1 259 ? 17.871 -5.999 -25.188 1.00 88.50 259 SER A CA 1
ATOM 2140 C C . SER A 1 259 ? 17.538 -5.533 -26.609 1.00 88.50 259 SER A C 1
ATOM 2142 O O . SER A 1 259 ? 18.041 -6.118 -27.566 1.00 88.50 259 SER A O 1
ATOM 2144 N N . LYS A 1 260 ? 16.738 -4.469 -26.752 1.00 90.94 260 LYS A N 1
ATOM 2145 C CA . LYS A 1 260 ? 16.319 -3.920 -28.050 1.00 90.94 260 LYS A CA 1
ATOM 2146 C C . LYS A 1 260 ? 17.290 -2.897 -28.599 1.00 90.94 260 LYS A C 1
ATOM 2148 O O . LYS A 1 260 ? 17.519 -2.875 -29.803 1.00 90.94 260 LYS A O 1
ATOM 2153 N N . ILE A 1 261 ? 17.872 -2.073 -27.731 1.00 90.62 261 ILE A N 1
ATOM 2154 C CA . ILE A 1 261 ? 18.781 -1.006 -28.159 1.00 90.62 261 ILE A CA 1
ATOM 2155 C C . ILE A 1 261 ? 20.243 -1.450 -28.225 1.00 90.62 261 ILE A C 1
ATOM 2157 O O . ILE A 1 261 ? 21.121 -0.653 -28.545 1.00 90.62 261 ILE A O 1
ATOM 2161 N N . LYS A 1 262 ? 20.548 -2.713 -27.920 1.00 88.19 262 LYS A N 1
ATOM 2162 C CA . LYS A 1 262 ? 21.904 -3.253 -28.037 1.00 88.19 262 LYS A CA 1
ATOM 2163 C C . LYS A 1 262 ? 22.325 -3.355 -29.501 1.00 88.19 262 LYS A C 1
ATOM 2165 O O . LYS A 1 262 ? 21.637 -3.959 -30.320 1.00 88.19 262 LYS A O 1
ATOM 2170 N N . LYS A 1 263 ? 23.512 -2.832 -29.820 1.00 87.25 263 LYS A N 1
ATOM 2171 C CA . LYS A 1 263 ? 24.087 -2.951 -31.167 1.00 87.25 263 LYS A CA 1
ATOM 2172 C C . LYS A 1 263 ? 24.359 -4.425 -31.503 1.00 87.25 263 LYS A C 1
ATOM 2174 O O . LYS A 1 263 ? 24.992 -5.100 -30.685 1.00 87.25 263 LYS A O 1
ATOM 2179 N N . PRO A 1 264 ? 24.008 -4.907 -32.710 1.00 80.00 264 PRO A N 1
ATOM 2180 C CA . PRO A 1 264 ? 24.273 -6.288 -33.130 1.00 80.00 264 PRO A CA 1
ATOM 2181 C C . PRO A 1 264 ? 25.752 -6.696 -33.049 1.00 80.00 264 PRO A C 1
ATOM 2183 O O . PRO A 1 264 ? 26.067 -7.850 -32.783 1.00 80.00 264 PRO A O 1
ATOM 2186 N N . SER A 1 265 ? 26.670 -5.741 -33.227 1.00 76.88 265 SER A N 1
ATOM 2187 C CA . SER A 1 265 ? 28.121 -5.948 -33.160 1.00 76.88 265 SER A CA 1
ATOM 2188 C C . SER A 1 265 ? 28.700 -5.971 -31.737 1.00 76.88 265 SER A C 1
ATOM 2190 O O . SER A 1 265 ? 29.898 -6.197 -31.567 1.00 76.88 265 SER A O 1
ATOM 2192 N N . SER A 1 266 ? 27.893 -5.725 -30.698 1.00 75.38 266 SER A N 1
ATOM 2193 C CA . SER A 1 266 ? 28.381 -5.638 -29.318 1.00 75.38 266 SER A CA 1
ATOM 2194 C C . SER A 1 266 ? 28.439 -7.002 -28.621 1.00 75.38 266 SER A C 1
ATOM 2196 O O . SER A 1 266 ? 27.421 -7.652 -28.378 1.00 75.38 266 SER A O 1
ATOM 2198 N N . THR A 1 267 ? 29.635 -7.388 -28.170 1.00 66.19 267 THR A N 1
ATOM 2199 C CA . THR A 1 267 ? 29.896 -8.586 -27.348 1.00 66.19 267 THR A CA 1
ATOM 2200 C C . THR A 1 267 ? 29.679 -8.365 -25.845 1.00 66.19 267 THR A C 1
ATOM 2202 O O . THR A 1 267 ? 29.870 -9.281 -25.043 1.00 66.19 267 THR A O 1
ATOM 2205 N N . THR A 1 268 ? 29.260 -7.166 -25.419 1.00 67.12 268 THR A N 1
ATOM 2206 C CA . THR A 1 268 ? 29.069 -6.849 -23.995 1.00 67.12 268 THR A CA 1
ATOM 2207 C C . THR A 1 268 ? 27.958 -7.715 -23.384 1.00 67.12 268 THR A C 1
ATOM 2209 O O . THR A 1 268 ? 26.812 -7.661 -23.825 1.00 67.12 268 THR A O 1
ATOM 2212 N N . LYS A 1 269 ? 28.280 -8.510 -22.351 1.00 57.94 269 LYS A N 1
ATOM 2213 C CA . LYS A 1 269 ? 27.294 -9.286 -21.563 1.00 57.94 269 LYS A CA 1
ATOM 2214 C C . LYS A 1 269 ? 26.625 -8.472 -20.444 1.00 57.94 269 LYS A C 1
ATOM 2216 O O . LYS A 1 269 ? 25.631 -8.915 -19.880 1.00 57.94 269 LYS A O 1
ATOM 2221 N N . LYS A 1 270 ? 27.166 -7.295 -20.116 1.00 55.78 270 LYS A N 1
ATOM 2222 C CA . LYS A 1 270 ? 26.628 -6.389 -19.096 1.00 55.78 270 LYS A CA 1
ATOM 2223 C C . LYS A 1 270 ? 25.420 -5.616 -19.639 1.00 55.78 270 LYS A C 1
ATOM 2225 O O . LYS A 1 270 ? 25.590 -4.698 -20.438 1.00 55.78 270 LYS A O 1
ATOM 2230 N N . LEU A 1 271 ? 24.229 -5.992 -19.177 1.00 55.19 271 LEU A N 1
ATOM 2231 C CA . LEU A 1 271 ? 23.033 -5.145 -19.196 1.00 55.19 271 LEU A CA 1
ATOM 2232 C C . LEU A 1 271 ? 23.315 -3.985 -18.229 1.00 55.19 271 LEU A C 1
ATOM 2234 O O . LEU A 1 271 ? 23.693 -4.216 -17.076 1.00 55.19 271 LEU A O 1
ATOM 2238 N N . HIS A 1 272 ? 23.323 -2.758 -18.735 1.00 51.44 272 HIS A N 1
ATOM 2239 C CA . HIS A 1 272 ? 23.887 -1.603 -18.028 1.00 51.44 272 HIS A CA 1
ATOM 2240 C C . HIS A 1 272 ? 22.999 -0.368 -18.055 1.00 51.44 272 HIS A C 1
ATOM 2242 O O . HIS A 1 272 ? 23.317 0.578 -17.330 1.00 51.44 272 HIS A O 1
ATOM 2248 N N . LEU A 1 273 ? 21.871 -0.365 -18.774 1.00 51.56 273 LEU A N 1
ATOM 2249 C CA . LEU A 1 273 ? 20.838 0.599 -18.438 1.00 51.56 273 LEU A CA 1
ATOM 2250 C C . LEU A 1 273 ? 20.005 0.022 -17.296 1.00 51.56 273 LEU A C 1
ATOM 2252 O O . LEU A 1 273 ? 18.872 -0.420 -17.459 1.00 51.56 273 LEU A O 1
ATOM 2256 N N . GLN A 1 274 ? 20.526 0.177 -16.076 1.00 46.47 274 GLN A N 1
ATOM 2257 C CA . GLN A 1 274 ? 19.643 0.592 -14.992 1.00 46.47 274 GLN A CA 1
ATOM 2258 C C . GLN A 1 274 ? 19.161 2.007 -15.340 1.00 46.47 274 GLN A C 1
ATOM 2260 O O . GLN A 1 274 ? 19.589 3.004 -14.761 1.00 46.47 274 GLN A O 1
ATOM 2265 N N . MET A 1 275 ? 18.283 2.112 -16.342 1.00 49.00 275 MET A N 1
ATOM 2266 C CA . MET A 1 275 ? 17.333 3.206 -16.413 1.00 49.00 275 MET A CA 1
ATOM 2267 C C . MET A 1 275 ? 16.396 2.997 -15.232 1.00 49.00 275 MET A C 1
ATOM 2269 O O . MET A 1 275 ? 15.253 2.592 -15.397 1.00 49.00 275 MET A O 1
ATOM 2273 N N . VAL A 1 276 ? 16.897 3.253 -14.022 1.00 43.00 276 VAL A N 1
ATOM 2274 C CA . VAL A 1 276 ? 16.012 3.618 -12.933 1.00 43.00 276 VAL A CA 1
ATOM 2275 C C . VAL A 1 276 ? 15.371 4.884 -13.468 1.00 43.00 276 VAL A C 1
ATOM 2277 O O . VAL A 1 276 ? 16.033 5.920 -13.609 1.00 43.00 276 VAL A O 1
ATOM 2280 N N . MET A 1 277 ? 14.122 4.770 -13.913 1.00 46.66 277 MET A N 1
ATOM 2281 C CA . MET A 1 277 ? 13.297 5.919 -14.232 1.00 46.66 277 MET A CA 1
ATOM 2282 C C . MET A 1 277 ? 12.991 6.594 -12.899 1.00 46.66 277 MET A C 1
ATOM 2284 O O . MET A 1 277 ? 11.864 6.597 -12.431 1.00 46.66 277 MET A O 1
ATOM 2288 N N . VAL A 1 278 ? 14.027 7.146 -12.258 1.00 37.25 278 VAL A N 1
ATOM 2289 C CA . VAL A 1 278 ? 13.866 8.108 -11.186 1.00 37.25 278 VAL A CA 1
ATOM 2290 C C . VAL A 1 278 ? 13.213 9.285 -11.882 1.00 37.25 278 VAL A C 1
ATOM 2292 O O . VAL A 1 278 ? 13.858 10.063 -12.601 1.00 37.25 278 VAL A O 1
ATOM 2295 N N . TRP A 1 279 ? 11.894 9.349 -11.754 1.00 43.09 279 TRP A N 1
ATOM 2296 C CA . TRP A 1 279 ? 11.138 10.559 -11.980 1.00 43.09 279 TRP A CA 1
ATOM 2297 C C . TRP A 1 279 ? 11.655 11.565 -10.958 1.00 43.09 279 TRP A C 1
ATOM 2299 O O . TRP A 1 279 ? 11.153 11.680 -9.850 1.00 43.09 279 TRP A O 1
ATOM 2309 N N . GLY A 1 280 ? 12.732 12.256 -11.330 1.00 32.97 280 GLY A N 1
ATOM 2310 C CA . GLY A 1 280 ? 12.954 13.607 -10.858 1.00 32.97 280 GLY A CA 1
ATOM 2311 C C . GLY A 1 280 ? 11.808 14.429 -11.420 1.00 32.97 280 GLY A C 1
ATOM 2312 O O . GLY A 1 280 ? 11.845 14.802 -12.596 1.00 32.97 280 GLY A O 1
ATOM 2313 N N . LEU A 1 281 ? 10.761 14.569 -10.610 1.00 31.53 281 LEU A N 1
ATOM 2314 C CA . LEU A 1 281 ? 10.080 15.850 -10.499 1.00 31.53 281 LEU A CA 1
ATOM 2315 C C . LEU A 1 281 ? 11.114 16.895 -10.067 1.00 31.53 281 LEU A C 1
ATOM 2317 O O . LEU A 1 281 ? 11.939 16.561 -9.185 1.00 31.53 281 LEU A O 1
#

Radius of gyration: 26.92 Å; chains: 1; bounding box: 68×38×82 Å

Organism: Acinetobacter baumannii (NCBI:txid470)